Protein 2QL8 (pdb70)

Sequence (277 aa):
QDERWNHPLYTTTTAINDEELEEGHAYIPGGLKVQTSSSPNDDHPGTNPEQLLGLSLSTCLEATLEAVEKEHGLPHTGAVRVKKVAFIGARRRAEEYQFLVHAQVVKKGGVVDFDTAKKAFTNEEIENRCPVSSKLLKNSGNYTIETVTDFKQDERWNHPLYTTTTAINDEELEGHAYIPGGLKVQTSSSPNDDHPGTNPEQLLGLSLSTCLEATLEAVEKEHGLPHTGAVRVKVAFIGARAEYQFLVHAQVVKGVDFDTAKAFTNEIENRCPVSSKLLKNSGNYTIETVTDFKD

Solvent-accessible surface area: 12672 Å² total

CATH classification: 3.30.300.20

Radius of gyration: 18.18 Å; Cα contacts (8 Å, |Δi|>4): 640; chains: 2; bounding box: 49×36×52 Å

Structure (mmCIF, N/CA/C/O backbone):
data_2QL8
#
_entry.id   2QL8
#
_cell.length_a   81.990
_cell.length_b   81.990
_cell.length_c   129.880
_cell.angle_alpha   90.000
_cell.angle_beta   90.000
_cell.angle_gamma   90.000
#
_symmetry.space_group_name_H-M   'P 43 21 2'
#
loop_
_entity.id
_entity.type
_entity.pdbx_description
1 polymer 'Putative redox protein'
2 non-polymer 'BENZOIC ACID'
3 non-polymer 1,2-ETHANEDIOL
4 water water
#
loop_
_atom_site.group_PDB
_atom_site.id
_atom_site.type_symbol
_atom_site.label_atom_id
_atom_site.label_alt_id
_atom_site.label_comp_id
_atom_site.label_asym_id
_atom_site.label_entity_id
_atom_site.label_seq_id
_atom_site.pdbx_PDB_ins_code
_atom_site.Cartn_x
_atom_site.Cartn_y
_atom_site.Cartn_z
_atom_site.occupancy
_atom_site.B_iso_or_equiv
_atom_site.auth_seq_id
_atom_site.auth_comp_id
_atom_site.auth_asym_id
_atom_site.auth_atom_id
_atom_site.pdbx_PDB_model_num
ATOM 6 N N . GLN A 1 3 ? 30.629 21.950 8.901 1.00 45.58 2 GLN A N 1
ATOM 7 C CA . GLN A 1 3 ? 31.041 23.357 8.763 1.00 41.76 2 GLN A CA 1
ATOM 8 C C . GLN A 1 3 ? 31.869 23.763 9.995 1.00 37.85 2 GLN A C 1
ATOM 9 O O . GLN A 1 3 ? 32.939 24.384 9.846 1.00 38.92 2 GLN A O 1
ATOM 12 N N . ASP A 1 4 ? 31.378 23.401 11.198 1.00 30.32 3 ASP A N 1
ATOM 13 C CA . ASP A 1 4 ? 32.097 23.703 12.435 1.00 24.89 3 ASP A CA 1
ATOM 14 C C . ASP A 1 4 ? 33.181 22.619 12.620 1.00 22.61 3 ASP A C 1
ATOM 15 O O . ASP A 1 4 ? 32.927 21.465 12.999 1.00 19.16 3 ASP A O 1
ATOM 20 N N . GLU A 1 5 ? 34.405 23.017 12.305 1.00 20.01 4 GLU A N 1
ATOM 21 C CA . GLU A 1 5 ? 35.558 22.138 12.352 1.00 19.24 4 GLU A CA 1
ATOM 22 C C . GLU A 1 5 ? 35.985 21.764 13.771 1.00 16.46 4 GLU A C 1
ATOM 23 O O . GLU A 1 5 ? 36.821 20.874 13.936 1.00 18.01 4 GLU A O 1
ATOM 29 N N . ARG A 1 6 ? 35.325 22.338 14.787 1.00 16.95 5 ARG A N 1
ATOM 30 C CA . ARG A 1 6 ? 35.492 21.837 16.144 1.00 15.15 5 ARG A CA 1
ATOM 31 C C . ARG A 1 6 ? 35.005 20.388 16.313 1.00 15.16 5 ARG A C 1
ATOM 32 O O . ARG A 1 6 ? 35.322 19.746 17.302 1.00 14.99 5 ARG A O 1
ATOM 40 N N . TRP A 1 7 ? 34.212 19.882 15.362 1.00 14.18 6 TRP A N 1
ATOM 41 C CA . TRP A 1 7 ? 33.837 18.478 15.349 1.00 13.84 6 TRP A CA 1
ATOM 42 C C . TRP A 1 7 ? 34.864 17.546 14.730 1.00 15.79 6 TRP A C 1
ATOM 43 O O . TRP A 1 7 ? 34.649 16.330 14.719 1.00 16.56 6 TRP A O 1
ATOM 54 N N . ASN A 1 8 ? 35.990 18.075 14.226 1.00 15.68 7 ASN A N 1
ATOM 55 C CA . ASN A 1 8 ? 36.866 17.236 13.393 1.00 15.75 7 ASN A CA 1
ATOM 56 C C . ASN A 1 8 ? 37.601 16.112 14.128 1.00 14.74 7 ASN A C 1
ATOM 57 O O . ASN A 1 8 ? 37.877 15.053 13.509 1.00 18.04 7 ASN A O 1
ATOM 62 N N . HIS A 1 9 ? 37.955 16.306 15.402 1.00 13.66 8 HIS A N 1
ATOM 63 C CA . HIS A 1 9 ? 38.666 15.254 16.147 1.00 15.81 8 HIS A CA 1
ATOM 64 C C . HIS A 1 9 ? 38.439 15.373 17.632 1.00 13.88 8 HIS A C 1
ATOM 65 O O . HIS A 1 9 ? 39.318 15.788 18.383 1.00 15.08 8 HIS A O 1
ATOM 72 N N . PRO A 1 10 ? 37.221 15.035 18.089 1.00 13.04 9 PRO A N 1
ATOM 73 C CA . PRO A 1 10 ? 36.944 15.221 19.527 1.00 13.52 9 PRO A CA 1
ATOM 74 C C . PRO A 1 10 ? 37.689 14.248 20.444 1.00 12.63 9 PRO A C 1
ATOM 75 O O . PRO A 1 10 ? 38.216 13.202 19.999 1.00 16.78 9 PRO A O 1
ATOM 79 N N . LEU A 1 11 ? 37.701 14.572 21.732 1.00 14.11 10 LEU A N 1
ATOM 80 C CA . LEU A 1 11 ? 38.167 13.640 22.747 1.00 14.29 10 LEU A CA 1
ATOM 81 C C . LEU A 1 11 ? 37.257 12.418 22.906 1.00 13.05 10 LEU A C 1
ATOM 82 O O . LEU A 1 11 ? 37.716 11.296 23.212 1.00 17.14 10 LEU A O 1
ATOM 87 N N . TYR A 1 12 ? 35.948 12.663 22.727 1.00 13.74 11 TYR A N 1
ATOM 88 C CA . TYR A 1 12 ? 34.927 11.657 22.937 1.00 13.53 11 TYR A CA 1
ATOM 89 C C . TYR A 1 12 ? 33.665 12.129 22.258 1.00 13.04 11 TYR A C 1
ATOM 90 O O . TYR A 1 12 ? 33.386 13.312 22.247 1.00 13.70 11 TYR A O 1
ATOM 99 N N . THR A 1 13 ? 32.945 11.201 21.686 1.00 13.97 12 THR A N 1
ATOM 100 C CA A THR A 1 13 ? 31.611 11.471 21.157 0.50 13.96 12 THR A CA 1
ATOM 101 C CA B THR A 1 13 ? 31.625 11.478 21.155 0.50 16.09 12 THR A CA 1
ATOM 102 C C . THR A 1 13 ? 30.650 10.381 21.591 1.00 14.36 12 THR A C 1
ATOM 103 O O . THR A 1 13 ? 31.044 9.229 21.813 1.00 15.18 12 THR A O 1
ATOM 110 N N . THR A 1 14 ? 29.371 10.757 21.713 1.00 12.96 13 THR A N 1
ATOM 111 C CA . THR A 1 14 ? 28.301 9.814 21.993 1.00 13.01 13 THR A CA 1
ATOM 112 C C . THR A 1 14 ? 27.066 10.277 21.227 1.00 12.33 13 THR A C 1
ATOM 113 O O . THR A 1 14 ? 27.032 11.373 20.643 1.00 12.72 13 THR A O 1
ATOM 117 N N . THR A 1 15 ? 26.055 9.422 21.226 1.00 13.13 14 THR A N 1
ATOM 118 C CA . THR A 1 15 ? 24.775 9.744 20.618 1.00 11.08 14 THR A CA 1
ATOM 119 C C . THR A 1 15 ? 23.649 9.273 21.552 1.00 12.22 14 THR A C 1
ATOM 120 O O . THR A 1 15 ? 23.821 8.310 22.310 1.00 13.65 14 THR A O 1
ATOM 124 N N . ALA A 1 16 ? 22.503 9.946 21.433 1.00 12.52 15 ALA A N 1
ATOM 125 C CA . ALA A 1 16 ? 21.278 9.623 22.178 1.00 12.41 15 ALA A CA 1
ATOM 126 C C . ALA A 1 16 ? 20.105 9.700 21.204 1.00 13.25 15 ALA A C 1
ATOM 127 O O . ALA A 1 16 ? 20.042 10.610 20.366 1.00 12.42 15 ALA A O 1
ATOM 129 N N . ILE A 1 17 ? 19.169 8.755 21.325 1.00 12.37 16 ILE A N 1
ATOM 130 C CA . ILE A 1 17 ? 17.999 8.711 20.458 1.00 13.07 16 ILE A CA 1
ATOM 131 C C . ILE A 1 17 ? 16.709 8.681 21.279 1.00 13.69 16 ILE A C 1
ATOM 132 O O . ILE A 1 17 ? 16.637 7.975 22.313 1.00 14.25 16 ILE A O 1
ATOM 137 N N . ASN A 1 18 ? 15.702 9.404 20.794 1.00 13.65 17 ASN A N 1
ATOM 138 C CA . ASN A 1 18 ? 14.342 9.168 21.259 1.00 13.48 17 ASN A CA 1
ATOM 139 C C . ASN A 1 18 ? 13.458 9.102 20.006 1.00 13.37 17 ASN A C 1
ATOM 140 O O . ASN A 1 18 ? 13.338 10.064 19.248 1.00 13.73 17 ASN A O 1
ATOM 145 N N . ASP A 1 19 ? 12.846 7.949 19.798 1.00 17.14 18 ASP A N 1
ATOM 146 C CA . ASP A 1 19 ? 11.926 7.762 18.679 1.00 18.42 18 ASP A CA 1
ATOM 147 C C . ASP A 1 19 ? 10.543 7.259 19.079 1.00 17.88 18 ASP A C 1
ATOM 148 O O . ASP A 1 19 ? 9.793 6.719 18.243 1.00 21.26 18 ASP A O 1
ATOM 153 N N . GLU A 1 20 ? 10.160 7.559 20.310 1.00 18.81 19 GLU A N 1
ATOM 154 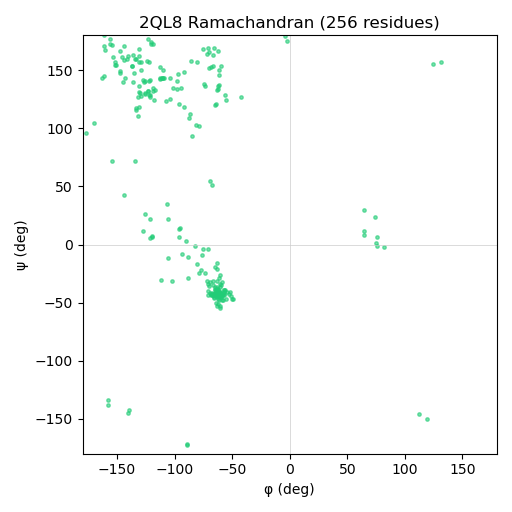C CA . GLU A 1 20 ? 8.888 7.128 20.864 1.00 18.77 19 GLU A CA 1
ATOM 155 C C . GLU A 1 20 ? 7.960 8.248 21.302 1.00 21.19 19 GLU A C 1
ATOM 156 O O . GLU A 1 20 ? 8.295 9.415 21.209 1.00 20.31 19 GLU A O 1
ATOM 162 N N . GLU A 1 21 ? 6.719 7.869 21.671 1.00 22.56 20 GLU A N 1
ATOM 163 C CA . GLU A 1 21 ? 5.728 8.780 22.217 1.00 24.25 20 GLU A CA 1
ATOM 164 C C . GLU A 1 21 ? 6.173 9.314 23.579 1.00 20.77 20 GLU A C 1
ATOM 165 O O . GLU A 1 21 ? 7.131 8.779 24.173 1.00 22.52 20 GLU A O 1
ATOM 171 N N . LEU A 1 22 ? 5.457 10.335 24.073 1.00 22.16 21 LEU A N 1
ATOM 172 C CA . LEU A 1 22 ? 5.807 10.997 25.330 1.00 21.78 21 LEU A CA 1
ATOM 173 C C . LEU A 1 22 ? 5.995 9.941 26.427 1.00 22.96 21 LEU A C 1
ATOM 174 O O . LEU A 1 22 ? 6.944 9.979 27.210 1.00 22.50 21 LEU A O 1
ATOM 179 N N . GLU A 1 23 ? 5.079 8.981 26.475 1.00 23.63 22 GLU A N 1
ATOM 180 C CA A GLU A 1 23 ? 5.277 7.8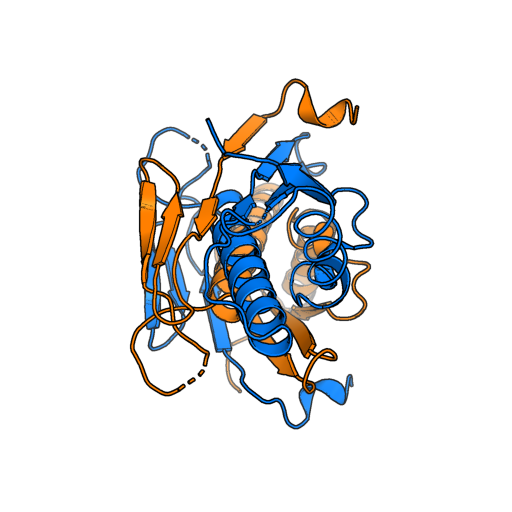20 27.302 0.60 22.18 22 GLU A CA 1
ATOM 181 C CA B GLU A 1 23 ? 5.239 7.789 27.290 0.40 21.79 22 GLU A CA 1
ATOM 182 C C . GLU A 1 23 ? 6.113 6.827 26.498 1.00 20.75 22 GLU A C 1
ATOM 183 O O . GLU A 1 23 ? 5.621 6.094 25.624 1.00 23.03 22 GLU A O 1
ATOM 194 N N . GLY A 1 24 ? 7.433 6.861 26.729 1.00 18.83 23 GLY A N 1
ATOM 195 C CA . GLY A 1 24 ? 8.341 6.060 25.931 1.00 19.97 23 GLY A CA 1
ATOM 196 C C . GLY A 1 24 ? 9.664 5.785 26.604 1.00 18.45 23 GLY A C 1
ATOM 197 O O . GLY A 1 24 ? 9.708 5.364 27.754 1.00 18.91 23 GLY A O 1
ATOM 198 N N . HIS A 1 25 ? 10.732 5.969 25.828 1.00 17.58 24 HIS A N 1
ATOM 199 C CA . HIS A 1 25 ? 12.097 5.719 26.260 1.00 17.77 24 HIS A CA 1
ATOM 200 C C . HIS A 1 25 ? 13.024 6.597 25.457 1.00 16.43 24 HIS A C 1
ATOM 201 O O . HIS A 1 25 ? 12.677 7.066 24.375 1.00 17.44 24 HIS A O 1
ATOM 208 N N . ALA A 1 26 ? 14.219 6.764 26.004 1.00 15.69 25 ALA A N 1
ATOM 209 C CA . ALA A 1 26 ? 15.347 7.396 25.308 1.00 14.60 25 ALA A CA 1
ATOM 210 C C . ALA A 1 26 ? 16.544 6.512 25.597 1.00 16.31 25 ALA A C 1
ATOM 211 O O . ALA A 1 26 ? 16.602 5.868 26.655 1.00 16.21 25 ALA A O 1
ATOM 213 N N . TYR A 1 27 ? 17.472 6.431 24.650 1.00 14.60 26 TYR A N 1
ATOM 214 C CA . TYR A 1 27 ? 18.625 5.575 24.842 1.00 14.10 26 TYR A CA 1
ATOM 215 C C . TYR A 1 27 ? 19.871 6.031 24.135 1.00 14.40 26 TYR A C 1
ATOM 216 O O . TYR A 1 27 ? 19.847 6.732 23.165 1.00 14.76 26 TYR A O 1
ATOM 225 N N . ILE A 1 28 ? 20.972 5.590 24.712 1.00 13.78 27 ILE A N 1
ATOM 226 C CA . ILE A 1 28 ? 22.294 5.681 24.106 1.00 13.81 27 ILE A CA 1
ATOM 227 C C . ILE A 1 28 ? 22.495 4.370 23.342 1.00 13.76 27 ILE A C 1
ATOM 228 O O . ILE A 1 28 ? 22.470 3.300 23.944 1.00 16.14 27 ILE A O 1
ATOM 233 N N . PRO A 1 29 ? 22.670 4.448 22.022 1.00 15.87 28 PRO A N 1
ATOM 234 C CA . PRO A 1 29 ? 22.940 3.205 21.270 1.00 17.60 28 PRO A CA 1
ATOM 235 C C . PRO A 1 29 ? 24.162 2.514 21.866 1.00 18.62 28 PRO A C 1
ATOM 236 O O . PRO A 1 29 ? 25.202 3.163 22.061 1.00 21.18 28 PRO A O 1
ATOM 240 N N . GLY A 1 30 ? 24.016 1.222 22.171 1.00 19.54 29 GLY A N 1
ATOM 241 C CA . GLY A 1 30 ? 25.098 0.477 22.811 1.00 21.48 29 GLY A CA 1
ATOM 242 C C . GLY A 1 30 ? 25.186 0.671 24.315 1.00 20.61 29 GLY A C 1
ATOM 243 O O . GLY A 1 30 ? 26.056 0.077 24.962 1.00 25.17 29 GLY A O 1
ATOM 244 N N . GLY A 1 31 ? 24.323 1.518 24.881 1.00 19.04 30 GLY A N 1
ATOM 245 C CA . GLY A 1 31 ? 24.422 1.911 26.280 1.00 18.04 30 GLY A CA 1
ATOM 246 C C . GLY A 1 31 ? 23.085 2.032 26.995 1.00 19.64 30 GLY A C 1
ATOM 247 O O . GLY A 1 31 ? 22.135 1.276 26.720 1.00 20.73 30 GLY A O 1
ATOM 248 N N . LEU A 1 32 ? 23.016 2.998 27.910 1.00 17.65 31 LEU A N 1
ATOM 249 C CA . LEU A 1 32 ? 21.891 3.191 28.839 1.00 18.27 31 LEU A CA 1
ATOM 250 C C . LEU A 1 32 ? 20.593 3.494 28.100 1.00 16.91 31 LEU A C 1
ATOM 251 O O . LEU A 1 32 ? 20.559 4.348 27.224 1.00 18.14 31 LEU A O 1
ATOM 256 N N . LYS A 1 33 ? 19.518 2.816 28.492 1.00 17.15 32 LYS A N 1
ATOM 257 C CA . LYS A 1 33 ? 18.164 3.118 28.055 1.00 17.49 32 LYS A CA 1
ATOM 258 C C . LYS A 1 33 ? 17.363 3.468 29.307 1.00 18.21 32 LYS A C 1
ATOM 259 O O . LYS A 1 33 ? 17.402 2.738 30.317 1.00 20.96 32 LYS A O 1
ATOM 265 N N . VAL A 1 34 ? 16.593 4.542 29.215 1.00 17.65 33 VAL A N 1
ATOM 266 C CA . VAL A 1 34 ? 15.752 5.003 30.291 1.00 18.34 33 VAL A CA 1
ATOM 267 C C . VAL A 1 34 ? 14.280 5.072 29.816 1.00 16.98 33 VAL A C 1
ATOM 268 O O . VAL A 1 34 ? 13.999 5.483 28.699 1.00 19.05 33 VAL A O 1
ATOM 272 N N . GLN A 1 35 ? 13.358 4.684 30.704 1.00 18.52 34 GLN A N 1
ATOM 273 C CA . GLN A 1 35 ? 11.952 4.946 30.495 1.00 18.16 34 GLN A CA 1
ATOM 274 C C . GLN A 1 35 ? 11.671 6.423 30.722 1.00 16.76 34 GLN A C 1
ATOM 275 O O . GLN A 1 35 ? 12.166 7.015 31.683 1.00 18.55 34 GLN A O 1
ATOM 281 N N . THR A 1 36 ? 10.869 7.007 29.836 1.00 16.95 35 THR A N 1
ATOM 282 C CA . THR A 1 36 ? 10.489 8.389 29.919 1.00 16.62 35 THR A CA 1
ATOM 283 C C . THR A 1 36 ? 8.947 8.533 29.986 1.00 17.37 35 THR A C 1
ATOM 284 O O . THR A 1 36 ? 8.202 7.673 29.514 1.00 20.23 35 THR A O 1
ATOM 288 N N . SER A 1 37 ? 8.509 9.658 30.535 1.00 18.41 36 SER A N 1
ATOM 289 C CA A SER A 1 37 ? 7.096 10.005 30.616 0.50 18.15 36 SER A CA 1
ATOM 290 C CA B SER A 1 37 ? 7.107 9.979 30.712 0.50 19.73 36 SER A CA 1
ATOM 291 C C . SER A 1 37 ? 6.943 11.490 30.864 1.00 17.95 36 SER A C 1
ATOM 292 O O . SER A 1 37 ? 7.890 12.195 31.228 1.00 19.07 36 SER A O 1
ATOM 297 N N . SER A 1 38 ? 5.737 12.000 30.623 1.00 19.04 37 SER A N 1
ATOM 298 C CA . SER A 1 38 ? 5.475 13.404 30.836 1.00 19.08 37 SER A CA 1
ATOM 299 C C . SER A 1 38 ? 5.696 13.739 32.295 1.00 20.84 37 SER A C 1
ATOM 300 O O . SER A 1 38 ? 5.217 13.014 33.172 1.00 21.49 37 SER A O 1
ATOM 303 N N . PRO A 1 39 ? 6.353 14.872 32.573 1.00 20.49 38 PRO A N 1
ATOM 304 C CA . PRO A 1 39 ? 6.479 15.267 33.985 1.00 22.81 38 PRO A CA 1
ATOM 305 C C . PRO A 1 39 ? 5.130 15.660 34.610 1.00 23.83 38 PRO A C 1
ATOM 306 O O . PRO A 1 39 ? 5.041 15.761 35.836 1.00 24.01 38 PRO A O 1
ATOM 318 N N . ASN A 1 41 ? 2.307 14.012 34.632 1.00 25.14 40 ASN A N 1
ATOM 319 C CA . ASN A 1 41 ? 1.536 12.925 35.222 1.00 25.15 40 ASN A CA 1
ATOM 320 C C . ASN A 1 41 ? 2.383 12.148 36.227 1.00 27.90 40 ASN A C 1
ATOM 321 O O . ASN A 1 41 ? 3.560 12.476 36.425 1.00 28.04 40 ASN A O 1
ATOM 326 N N . ASP A 1 42 ? 1.784 11.127 36.851 1.00 29.28 41 ASP A N 1
ATOM 327 C CA A ASP A 1 42 ? 2.430 10.333 37.879 0.70 29.53 41 ASP A CA 1
ATOM 328 C CA B ASP A 1 42 ? 2.477 10.362 37.888 0.30 28.67 41 ASP A CA 1
ATOM 329 C C . ASP A 1 42 ? 2.977 9.006 37.377 1.00 29.05 41 ASP A C 1
ATOM 330 O O . ASP A 1 42 ? 3.331 8.120 38.166 1.00 31.17 41 ASP A O 1
ATOM 339 N N . HIS A 1 43 ? 3.077 8.845 36.064 1.00 29.06 42 HIS A N 1
ATOM 340 C CA . HIS A 1 43 ? 3.605 7.611 35.511 1.00 29.06 42 HIS A CA 1
ATOM 341 C C . HIS A 1 43 ? 5.077 7.466 35.814 1.00 28.85 42 HIS A C 1
ATOM 342 O O . HIS A 1 43 ? 5.789 8.454 35.972 1.00 29.60 42 HIS A O 1
ATOM 349 N N . PRO A 1 44 ? 5.541 6.227 35.882 1.00 29.54 43 PRO A N 1
ATOM 350 C CA . PRO A 1 44 ? 6.966 5.991 36.037 1.00 27.67 43 PRO A CA 1
ATOM 351 C C . PRO A 1 44 ? 7.729 6.598 34.853 1.00 25.43 43 PRO A C 1
ATOM 352 O O . PRO A 1 44 ? 7.190 6.715 33.747 1.00 25.66 43 PRO A O 1
ATOM 356 N N . GLY A 1 45 ? 8.980 6.951 35.097 1.00 24.73 44 GLY A N 1
ATOM 357 C CA . GLY A 1 45 ? 9.846 7.372 34.007 1.00 21.98 44 GLY A CA 1
ATOM 358 C C . GLY A 1 45 ? 10.426 8.736 34.253 1.00 20.13 44 GLY A C 1
ATOM 359 O O . GLY A 1 45 ? 9.886 9.568 34.970 1.00 20.90 44 GLY A O 1
ATOM 360 N N . THR A 1 46 ? 11.558 8.954 33.608 1.00 18.74 45 THR A N 1
ATOM 361 C CA . THR A 1 46 ? 12.259 10.237 33.684 1.00 16.45 45 THR A CA 1
ATOM 362 C C . THR A 1 46 ? 11.763 11.189 32.592 1.00 16.72 45 THR A C 1
ATOM 363 O O . THR A 1 46 ? 10.758 10.933 31.908 1.00 17.91 45 THR A O 1
ATOM 367 N N . ASN A 1 47 ? 12.433 12.331 32.471 1.00 14.67 46 ASN A N 1
ATOM 368 C CA . ASN A 1 47 ? 12.015 13.425 31.604 1.00 15.30 46 ASN A CA 1
ATOM 369 C C . ASN A 1 47 ? 13.199 14.341 31.339 1.00 14.33 46 ASN A C 1
ATOM 370 O O . ASN A 1 47 ? 14.275 14.163 31.945 1.00 14.80 46 ASN A O 1
ATOM 375 N N . PRO A 1 48 ? 13.065 15.250 30.370 1.00 14.51 47 PRO A N 1
ATOM 376 C CA . PRO A 1 48 ? 14.208 16.124 30.044 1.00 14.90 47 PRO A CA 1
ATOM 377 C C . PRO A 1 48 ? 14.734 16.978 31.189 1.00 12.94 47 PRO A C 1
ATOM 378 O O . PRO A 1 48 ? 15.945 17.257 31.249 1.00 14.54 47 PRO A O 1
ATOM 382 N N . GLU A 1 49 ? 13.839 17.381 32.087 1.00 14.23 48 GLU A N 1
ATOM 383 C CA . GLU A 1 49 ? 14.188 18.203 33.232 1.00 15.29 48 GLU A CA 1
ATOM 384 C C . GLU A 1 49 ? 15.133 17.430 34.151 1.00 13.54 48 GLU A C 1
ATOM 385 O O . GLU A 1 49 ? 16.221 17.898 34.532 1.00 15.64 48 GLU A O 1
ATOM 391 N N . GLN A 1 50 ? 14.737 16.203 34.478 1.00 14.58 49 GLN A N 1
ATOM 392 C CA . GLN A 1 50 ? 15.552 15.325 35.310 1.00 14.76 49 GLN A CA 1
ATOM 393 C C . GLN A 1 50 ? 16.905 15.013 34.635 1.00 14.49 49 GLN A C 1
ATOM 394 O O . GLN A 1 50 ? 17.971 15.026 35.277 1.00 15.91 49 GLN A O 1
ATOM 400 N N . LEU A 1 51 ? 16.844 14.654 33.357 1.00 14.24 50 LEU A N 1
ATOM 401 C CA . LEU A 1 51 ? 18.032 14.254 32.614 1.00 12.85 50 LEU A CA 1
ATOM 402 C C . LEU A 1 51 ? 19.029 15.412 32.540 1.00 13.00 50 LEU A C 1
ATOM 403 O O . LEU A 1 51 ? 20.247 15.205 32.709 1.00 13.86 50 LEU A O 1
ATOM 408 N N . LEU A 1 52 ? 18.542 16.618 32.310 1.00 12.82 51 LEU A N 1
ATOM 409 C CA . LEU A 1 52 ? 19.372 17.823 32.356 1.00 12.92 51 LEU A CA 1
ATOM 410 C C . LEU A 1 52 ? 20.010 18.063 33.712 1.00 14.11 51 LEU A C 1
ATOM 411 O O . LEU A 1 52 ? 21.197 18.342 33.830 1.00 13.34 51 LEU A O 1
ATOM 416 N N . GLY A 1 53 ? 19.223 17.919 34.768 1.00 13.78 52 GLY A N 1
ATOM 417 C CA . GLY A 1 53 ? 19.768 18.032 36.107 1.00 14.04 52 GLY A CA 1
ATOM 418 C C . GLY A 1 53 ? 20.848 16.991 36.413 1.00 14.23 52 GLY A C 1
ATOM 419 O O . GLY A 1 53 ? 21.875 17.294 37.038 1.00 14.99 52 GLY A O 1
ATOM 420 N N . LEU A 1 54 ? 20.619 15.754 35.999 1.00 14.20 53 LEU A N 1
ATOM 421 C CA . LEU A 1 54 ? 21.614 14.694 36.142 1.00 13.28 53 LEU A CA 1
ATOM 422 C C . LEU A 1 54 ? 22.892 15.023 35.364 1.00 14.15 53 LEU A C 1
ATOM 423 O O . LEU A 1 54 ? 24.005 14.812 35.856 1.00 14.64 53 LEU A O 1
ATOM 428 N N . SER A 1 55 ? 22.724 15.539 34.156 1.00 13.04 54 SER A N 1
ATOM 429 C CA . SER A 1 55 ? 23.878 15.950 33.351 1.00 13.18 54 SER A CA 1
ATOM 430 C C . SER A 1 55 ? 24.702 17.056 34.039 1.00 11.92 54 SER A C 1
ATOM 431 O O . SER A 1 55 ? 25.946 16.936 34.208 1.00 13.43 54 SER A O 1
ATOM 434 N N . LEU A 1 56 ? 24.043 18.149 34.399 1.00 13.28 55 LEU A N 1
ATOM 435 C CA . LEU A 1 56 ? 24.733 19.308 34.990 1.00 13.15 55 LEU A CA 1
ATOM 436 C C . LEU A 1 56 ? 25.339 18.988 36.355 1.00 13.00 55 LEU A C 1
ATOM 437 O O . LEU A 1 56 ? 26.468 19.361 36.638 1.00 13.90 55 LEU A O 1
ATOM 442 N N . SER A 1 57 ? 24.570 18.339 37.219 1.00 13.34 56 SER A N 1
ATOM 443 C CA . SER A 1 57 ? 25.105 17.973 38.541 1.00 14.51 56 SER A CA 1
ATOM 444 C C . SER A 1 57 ? 26.369 17.128 38.398 1.00 12.83 56 SER A C 1
ATOM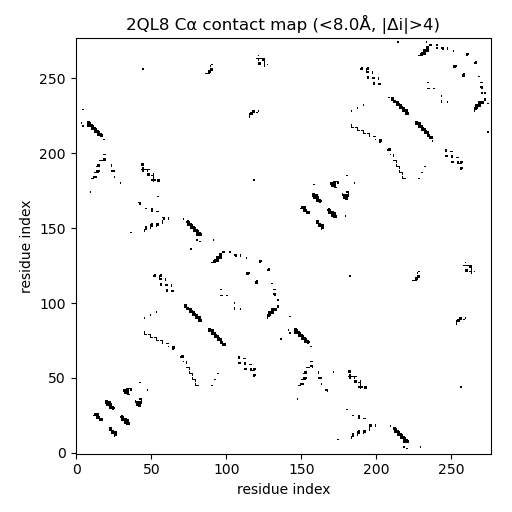 445 O O . SER A 1 57 ? 27.360 17.336 39.119 1.00 15.18 56 SER A O 1
ATOM 448 N N . THR A 1 58 ? 26.343 16.155 37.474 1.00 12.86 57 THR A N 1
ATOM 449 C CA . THR A 1 58 ? 27.497 15.278 37.258 1.00 13.15 57 THR A CA 1
ATOM 450 C C . THR A 1 58 ? 28.679 16.045 36.702 1.00 13.80 57 THR A C 1
ATOM 451 O O . THR A 1 58 ? 29.829 15.824 37.135 1.00 14.82 57 THR A O 1
ATOM 455 N N . CYS A 1 59 ? 28.404 16.930 35.739 1.00 13.90 58 CYS A N 1
ATOM 456 C CA . CYS A 1 59 ? 29.483 17.699 35.135 1.00 13.03 58 CYS A CA 1
ATOM 457 C C . CYS A 1 59 ? 30.127 18.680 36.141 1.00 13.74 58 CYS A C 1
ATOM 458 O O . CYS A 1 59 ? 31.378 18.784 36.244 1.00 14.41 58 CYS A O 1
ATOM 461 N N . LEU A 1 60 ? 29.283 19.357 36.910 1.00 13.59 59 LEU A N 1
ATOM 462 C CA . LEU A 1 60 ? 29.777 20.267 37.915 1.00 13.45 59 LEU A CA 1
ATOM 463 C C . LEU A 1 60 ? 30.611 19.523 38.957 1.00 14.78 59 LEU A C 1
ATOM 464 O O . LEU A 1 60 ? 31.684 19.988 39.372 1.00 15.14 59 LEU A O 1
ATOM 469 N N . GLU A 1 61 ? 30.103 18.362 39.378 1.00 14.33 60 GLU A N 1
ATOM 470 C CA . GLU A 1 61 ? 30.767 17.561 40.396 1.00 13.87 60 GLU A CA 1
ATOM 471 C C . GLU A 1 61 ? 32.143 17.072 39.884 1.00 14.89 60 GLU A C 1
ATOM 472 O O . GLU A 1 61 ? 33.144 17.096 40.621 1.00 14.70 60 GLU A O 1
ATOM 478 N N . ALA A 1 62 ? 32.202 16.631 38.624 1.00 14.06 61 ALA A N 1
ATOM 479 C CA . ALA A 1 62 ? 33.476 16.206 37.994 1.00 15.03 61 ALA A CA 1
ATOM 480 C C . ALA A 1 62 ? 34.449 17.363 37.928 1.00 14.38 61 ALA A C 1
ATOM 481 O O . ALA A 1 62 ? 35.662 17.220 38.172 1.00 16.32 61 ALA A O 1
ATOM 483 N N . THR A 1 63 ? 33.931 18.533 37.569 1.00 13.89 62 THR A N 1
ATOM 484 C CA . THR A 1 63 ? 34.781 19.719 37.464 1.00 13.08 62 THR A CA 1
ATOM 485 C C . THR A 1 63 ? 35.331 20.094 38.857 1.00 14.33 62 THR A C 1
ATOM 486 O O . THR A 1 63 ? 36.512 20.400 39.009 1.00 15.66 62 THR A O 1
ATOM 490 N N . LEU A 1 64 ? 34.454 20.009 39.848 1.00 15.40 63 LEU A N 1
ATOM 491 C CA . LEU A 1 64 ? 34.800 20.327 41.235 1.00 14.04 63 LEU A CA 1
ATOM 492 C C . LEU A 1 64 ? 35.880 19.361 41.740 1.00 14.92 63 LEU A C 1
ATOM 493 O O . LEU A 1 64 ? 36.839 19.775 42.371 1.00 16.36 63 LEU A O 1
ATOM 498 N N . GLU A 1 65 ? 35.749 18.083 41.409 1.00 16.32 64 GLU A N 1
ATOM 499 C CA . GLU A 1 65 ? 36.743 17.078 41.797 1.00 18.37 64 GLU A CA 1
ATOM 500 C C . GLU A 1 65 ? 38.111 17.421 41.194 1.00 16.33 64 GLU A C 1
ATOM 501 O O . GLU A 1 65 ? 39.156 17.337 41.863 1.00 18.45 64 GLU A O 1
ATOM 507 N N . ALA A 1 66 ? 38.123 17.864 39.942 1.00 15.83 65 ALA A N 1
ATOM 508 C CA . ALA A 1 66 ? 39.374 18.282 39.271 1.00 17.86 65 ALA A CA 1
ATOM 509 C C . ALA A 1 66 ? 40.007 19.494 39.968 1.00 16.02 65 ALA A C 1
ATOM 510 O O . ALA A 1 66 ? 41.215 19.519 40.232 1.00 16.55 65 ALA A O 1
ATOM 512 N N . VAL A 1 67 ? 39.180 20.477 40.324 1.00 15.42 66 VAL A N 1
ATOM 513 C CA . VAL A 1 67 ? 39.626 21.666 41.055 1.00 15.56 66 VAL A CA 1
ATOM 514 C C . VAL A 1 67 ? 40.196 21.311 42.429 1.00 15.07 66 VAL A C 1
ATOM 515 O O . VAL A 1 67 ? 41.284 21.762 42.795 1.00 16.82 66 VAL A O 1
ATOM 519 N N . GLU A 1 68 ? 39.487 20.471 43.151 1.00 14.96 67 GLU A N 1
ATOM 520 C CA . GLU A 1 68 ? 39.940 20.003 44.448 1.00 17.01 67 GLU A CA 1
ATOM 521 C C . GLU A 1 68 ? 41.322 19.374 44.325 1.00 16.79 67 GLU A C 1
ATOM 522 O O . GLU A 1 68 ? 42.234 19.673 45.105 1.00 18.33 67 GLU A O 1
ATOM 528 N N . LYS A 1 69 ? 41.480 18.517 43.325 1.00 16.46 68 LYS A N 1
ATOM 529 C CA . LYS A 1 69 ? 42.764 17.815 43.112 1.00 16.62 68 LYS A CA 1
ATOM 530 C C . LYS A 1 69 ? 43.900 18.778 42.757 1.00 16.16 68 LYS A C 1
ATOM 531 O O . LYS A 1 69 ? 45.014 18.626 43.239 1.00 17.13 68 LYS A O 1
ATOM 537 N N . GLU A 1 70 ? 43.619 19.788 41.949 1.00 15.38 69 GLU A N 1
ATOM 538 C CA . GLU A 1 70 ? 44.605 20.815 41.621 1.00 15.55 69 GLU A CA 1
ATOM 539 C C . GLU A 1 70 ? 45.065 21.581 42.881 1.00 14.41 69 GLU A C 1
ATOM 540 O O . GLU A 1 70 ? 46.193 22.097 42.929 1.00 15.92 69 GLU A O 1
ATOM 546 N N . HIS A 1 71 ? 44.181 21.676 43.874 1.00 15.34 70 HIS A N 1
ATOM 547 C CA . HIS A 1 71 ? 44.474 22.288 45.178 1.00 16.09 70 HIS A CA 1
ATOM 548 C C . HIS A 1 71 ? 45.020 21.313 46.240 1.00 15.37 70 HIS A C 1
ATOM 549 O O . HIS A 1 71 ? 45.236 21.690 47.394 1.00 18.22 70 HIS A O 1
ATOM 556 N N . GLY A 1 72 ? 45.231 20.061 45.850 1.00 15.82 71 GLY A N 1
ATOM 557 C CA . GLY A 1 72 ? 45.767 19.043 46.761 1.00 16.82 71 GLY A CA 1
ATOM 558 C C . GLY A 1 72 ? 44.809 18.516 47.814 1.00 16.96 71 GLY A C 1
ATOM 559 O O . GLY A 1 72 ? 45.234 18.017 48.857 1.00 19.35 71 GLY A O 1
ATOM 560 N N . LEU A 1 73 ? 43.498 18.624 47.550 1.00 16.90 72 LEU A N 1
ATOM 561 C CA . LEU A 1 73 ? 42.459 18.343 48.527 1.00 18.38 72 LEU A CA 1
ATOM 562 C C . LEU A 1 73 ? 41.726 17.062 48.145 1.00 18.84 72 LEU A C 1
ATOM 563 O O . LEU A 1 73 ? 41.597 16.712 46.975 1.00 18.81 72 LEU A O 1
ATOM 568 N N . PRO A 1 74 ? 41.229 16.355 49.154 1.00 18.96 73 PRO A N 1
ATOM 569 C CA . PRO A 1 74 ? 40.387 15.197 48.888 1.00 20.57 73 PRO A CA 1
ATOM 570 C C . PRO A 1 74 ? 39.030 15.667 48.353 1.00 19.98 73 PRO A C 1
ATOM 571 O O . PRO A 1 74 ? 38.704 16.848 48.400 1.00 20.39 73 PRO A O 1
ATOM 575 N N . HIS A 1 75 ? 38.245 14.718 47.867 1.00 20.06 74 HIS A N 1
ATOM 576 C CA . HIS A 1 75 ? 36.946 15.061 47.253 1.00 19.67 74 HIS A CA 1
ATOM 577 C C . HIS A 1 75 ? 35.884 15.107 48.348 1.00 20.44 74 HIS A C 1
ATOM 578 O O . HIS A 1 75 ? 35.511 14.063 48.913 1.00 24.56 74 HIS A O 1
ATOM 585 N N . THR A 1 76 ? 35.421 16.305 48.663 1.00 20.16 75 THR A N 1
ATOM 586 C CA . THR A 1 76 ? 34.362 16.486 49.654 1.00 20.58 75 THR A CA 1
ATOM 587 C C . THR A 1 76 ? 33.194 17.342 49.092 1.00 21.04 75 THR A C 1
ATOM 588 O O . THR A 1 76 ? 32.309 17.756 49.834 1.00 22.98 75 THR A O 1
ATOM 592 N N . GLY A 1 77 ? 33.184 17.580 47.779 1.00 22.23 76 GLY A N 1
ATOM 593 C CA . GLY A 1 77 ? 32.173 18.409 47.167 1.00 21.20 76 GLY A CA 1
ATOM 594 C C . GLY A 1 77 ? 30.906 17.626 46.815 1.00 19.38 76 GLY A C 1
ATOM 595 O O . GLY A 1 77 ? 30.938 16.409 46.671 1.00 20.93 76 GLY A O 1
ATOM 596 N N . ALA A 1 78 ? 29.796 18.351 46.690 1.00 19.57 77 ALA A N 1
ATOM 597 C CA . ALA A 1 78 ? 28.516 17.801 46.229 1.00 18.24 77 ALA A CA 1
ATOM 598 C C . ALA A 1 78 ? 27.787 18.881 45.481 1.00 17.65 77 ALA A C 1
ATOM 599 O O . ALA A 1 78 ? 27.912 20.092 45.784 1.00 18.99 77 ALA A O 1
ATOM 601 N N . VAL A 1 79 ? 26.981 18.456 44.497 1.00 17.42 78 VAL A N 1
ATOM 602 C CA . VAL A 1 79 ? 26.204 19.398 43.680 1.00 16.24 78 VAL A CA 1
ATOM 603 C C . VAL A 1 79 ? 24.748 18.913 43.616 1.00 16.93 78 VAL A C 1
ATOM 604 O O . VAL A 1 79 ? 24.497 17.727 43.385 1.00 18.48 78 VAL A O 1
ATOM 608 N N . ARG A 1 80 ? 23.832 19.859 43.777 1.00 15.99 79 ARG A N 1
ATOM 609 C CA . ARG A 1 80 ? 22.405 19.641 43.583 1.00 16.43 79 ARG A CA 1
ATOM 610 C C . ARG A 1 80 ? 21.915 20.622 42.542 1.00 18.05 79 ARG A C 1
ATOM 611 O O . ARG A 1 80 ? 22.208 21.808 42.617 1.00 18.42 79 ARG A O 1
ATOM 619 N N . VAL A 1 81 ? 21.152 20.141 41.558 1.00 16.84 80 VAL A N 1
ATOM 620 C CA . VAL A 1 81 ? 20.610 20.998 40.528 1.00 15.05 80 VAL A CA 1
ATOM 621 C C . VAL A 1 81 ? 19.094 20.861 40.570 1.00 16.25 80 VAL A C 1
ATOM 622 O O . VAL A 1 81 ? 18.564 19.747 40.482 1.00 18.90 80 VAL A O 1
ATOM 626 N N . LYS A 1 82 ? 18.436 22.015 40.624 1.00 16.66 81 LYS A N 1
ATOM 627 C CA A LYS A 1 82 ? 16.974 22.057 40.503 0.70 19.00 81 LYS A CA 1
ATOM 628 C CA B LYS A 1 82 ? 16.978 22.118 40.530 0.30 18.30 81 LYS A CA 1
ATOM 629 C C . LYS A 1 82 ? 16.616 22.562 39.114 1.00 17.36 81 LYS A C 1
ATOM 630 O O . LYS A 1 82 ? 17.216 23.503 38.608 1.00 17.13 81 LYS A O 1
ATOM 641 N N . VAL A 1 83 ? 15.643 21.893 38.484 1.00 17.79 82 VAL A N 1
ATOM 642 C CA . VAL A 1 83 ? 15.169 22.307 37.164 1.00 15.50 82 VAL A CA 1
ATOM 643 C C . VAL A 1 83 ? 13.649 22.494 37.266 1.00 16.29 82 VAL A C 1
ATOM 644 O O . VAL A 1 83 ? 12.953 21.610 37.784 1.00 19.29 82 VAL A O 1
ATOM 648 N N . ALA A 1 84 ? 13.185 23.641 36.781 1.00 17.04 83 ALA A N 1
ATOM 649 C CA . ALA A 1 84 ? 11.765 23.985 36.720 1.00 16.72 83 ALA A CA 1
ATOM 650 C C . ALA A 1 84 ? 11.293 24.052 35.256 1.00 17.16 83 ALA A C 1
ATOM 651 O O . ALA A 1 84 ? 12.008 24.532 34.387 1.00 18.67 83 ALA A O 1
ATOM 653 N N . PHE A 1 85 ? 10.055 23.585 35.038 1.00 18.25 84 PHE A N 1
ATOM 654 C CA . PHE A 1 85 ? 9.348 23.672 33.773 1.00 17.40 84 PHE A CA 1
ATOM 655 C C . PHE A 1 85 ? 8.317 24.792 33.966 1.00 17.47 84 PHE A C 1
ATOM 656 O O . PHE A 1 85 ? 7.525 24.742 34.933 1.00 19.70 84 PHE A O 1
ATOM 664 N N . ILE A 1 86 ? 8.340 25.778 33.088 1.00 17.41 85 ILE A N 1
ATOM 665 C CA . ILE A 1 86 ? 7.479 26.947 33.152 1.00 19.63 85 ILE A CA 1
ATOM 666 C C . ILE A 1 86 ? 6.858 27.273 31.787 1.00 18.29 85 ILE A C 1
ATOM 667 O O . ILE A 1 86 ? 7.329 26.842 30.724 1.00 18.40 85 ILE A O 1
ATOM 672 N N . GLY A 1 87 ? 5.751 28.036 31.815 1.00 19.33 86 GLY A N 1
ATOM 673 C CA . GLY A 1 87 ? 5.205 28.664 30.617 1.00 18.91 86 GLY A CA 1
ATOM 674 C C . GLY A 1 87 ? 3.862 28.093 30.173 1.00 20.11 86 GLY A C 1
ATOM 675 O O . GLY A 1 87 ? 3.067 27.626 30.983 1.00 24.01 86 GLY A O 1
ATOM 676 N N . ALA A 1 88 ? 3.676 28.059 28.854 1.00 22.25 87 ALA A N 1
ATOM 677 C CA . ALA A 1 88 ? 2.406 27.648 28.199 1.00 23.42 87 ALA A CA 1
ATOM 678 C C . ALA A 1 88 ? 2.739 27.127 26.801 1.00 24.08 87 ALA A C 1
ATOM 679 O O . ALA A 1 88 ? 3.868 27.275 26.352 1.00 22.61 87 ALA A O 1
ATOM 681 N N . ARG A 1 89 ? 1.747 26.550 26.101 1.00 23.25 88 ARG A N 1
ATOM 682 C CA A ARG A 1 89 ? 1.936 26.010 24.732 0.25 23.33 88 ARG A CA 1
ATOM 683 C CA B ARG A 1 89 ? 1.958 25.998 24.763 0.25 25.45 88 ARG A CA 1
ATOM 684 C CA C ARG A 1 89 ? 1.953 25.999 24.760 0.50 24.62 88 ARG A CA 1
ATOM 685 C C . ARG A 1 89 ? 2.772 26.935 23.881 1.00 22.92 88 ARG A C 1
ATOM 686 O O . ARG A 1 89 ? 2.456 28.130 23.772 1.00 23.67 88 ARG A O 1
ATOM 708 N N . ALA A 1 90 ? 3.818 26.376 23.241 1.00 20.83 89 ALA A N 1
ATOM 709 C CA . ALA A 1 90 ? 4.695 27.069 22.333 1.00 21.86 89 ALA A CA 1
ATOM 710 C C . ALA A 1 90 ? 5.502 28.168 22.964 1.00 19.87 89 ALA A C 1
ATOM 711 O O . ALA A 1 90 ? 6.186 28.878 22.259 1.00 23.19 89 ALA A O 1
ATOM 713 N N . GLU A 1 91 ? 5.435 28.250 24.299 1.00 19.97 90 GLU A N 1
ATOM 714 C CA A GLU A 1 91 ? 6.110 29.262 25.100 0.70 21.89 90 GLU A CA 1
ATOM 715 C CA B GLU A 1 91 ? 6.179 29.255 25.063 0.30 20.74 90 GLU A CA 1
ATOM 716 C C . GLU A 1 91 ? 6.654 28.631 26.378 1.00 18.90 90 GLU A C 1
ATOM 717 O O . GLU A 1 91 ? 6.579 29.235 27.454 1.00 22.17 90 GLU A O 1
ATOM 728 N N . TYR A 1 92 ? 7.161 27.403 26.298 1.00 16.76 91 TYR A N 1
ATOM 729 C CA . TYR A 1 92 ? 7.684 26.710 27.471 1.00 15.66 91 TYR A CA 1
ATOM 730 C C . TYR A 1 92 ? 9.181 26.962 27.625 1.00 14.49 91 TYR A C 1
ATOM 731 O O . TYR A 1 92 ? 9.909 27.172 26.635 1.00 16.30 91 TYR A O 1
ATOM 740 N N . GLN A 1 93 ? 9.613 26.983 28.881 1.00 14.08 92 GLN A N 1
ATOM 741 C CA . GLN A 1 93 ? 11.042 27.112 29.187 1.00 15.16 92 GLN A CA 1
ATOM 742 C C . GLN A 1 93 ? 11.408 26.218 30.357 1.00 15.82 92 GLN A C 1
ATOM 743 O O . GLN A 1 93 ? 10.533 25.789 31.110 1.00 17.04 92 GLN A O 1
ATOM 749 N N . PHE A 1 94 ? 12.721 25.957 30.501 1.00 15.14 93 PHE A N 1
ATOM 750 C CA . PHE A 1 94 ? 13.277 25.385 31.713 1.00 14.97 93 PHE A CA 1
ATOM 751 C C . PHE A 1 94 ? 14.107 26.459 32.431 1.00 15.04 93 PHE A C 1
ATOM 752 O O . PHE A 1 94 ? 14.815 27.266 31.790 1.00 15.76 93 PHE A O 1
ATOM 760 N N . LEU A 1 95 ? 14.032 26.428 33.761 1.00 14.91 94 LEU A N 1
ATOM 761 C CA . LEU A 1 95 ? 14.942 27.193 34.634 1.00 17.19 94 LEU A CA 1
ATOM 762 C C . LEU A 1 95 ? 15.844 26.206 35.342 1.00 15.89 94 LEU A C 1
ATOM 763 O O . LEU A 1 95 ? 15.418 25.114 35.695 1.00 15.56 94 LEU A O 1
ATOM 768 N N . VAL A 1 96 ? 17.108 26.593 35.543 1.00 16.00 95 VAL A N 1
ATOM 769 C CA . VAL A 1 96 ? 18.094 25.708 36.132 1.00 14.94 95 VAL A CA 1
ATOM 770 C C . VAL A 1 96 ? 18.854 26.448 37.252 1.00 15.14 95 VAL A C 1
ATOM 771 O O . VAL A 1 96 ? 19.340 27.580 37.058 1.00 15.92 95 VAL A O 1
ATOM 775 N N . HIS A 1 97 ? 18.883 25.835 38.423 1.00 16.28 96 HIS A N 1
ATOM 776 C CA . HIS A 1 97 ? 19.580 26.420 39.578 1.00 17.01 96 HIS A CA 1
ATOM 777 C C . HIS A 1 97 ? 20.486 25.380 40.226 1.00 17.08 96 HIS A C 1
ATOM 778 O O . HIS A 1 97 ? 19.995 24.333 40.693 1.00 17.53 96 HIS A O 1
ATOM 785 N N . ALA A 1 98 ? 21.807 25.651 40.247 1.00 16.95 97 ALA A N 1
ATOM 786 C CA . ALA A 1 98 ? 22.752 24.710 40.821 1.00 16.85 97 ALA A CA 1
ATOM 787 C C . ALA A 1 98 ? 23.193 25.223 42.209 1.00 17.68 97 ALA A C 1
ATOM 788 O O . ALA A 1 98 ? 23.376 26.428 42.410 1.00 18.04 97 ALA A O 1
ATOM 790 N N . GLN A 1 99 ? 23.371 24.273 43.118 1.00 16.57 98 GLN A N 1
ATOM 791 C CA . GLN A 1 99 ? 23.904 24.539 44.452 1.00 18.24 98 GLN A CA 1
ATOM 792 C C . GLN A 1 99 ? 25.130 23.675 44.647 1.00 18.62 98 GLN A C 1
ATOM 793 O O . GLN A 1 99 ? 25.095 22.460 44.430 1.00 17.98 98 GLN A O 1
ATOM 799 N N . VAL A 1 100 ? 26.209 24.299 45.123 1.00 18.61 99 VAL A N 1
ATOM 800 C CA . VAL A 1 100 ? 27.488 23.619 45.271 1.00 18.40 99 VAL A CA 1
ATOM 801 C C . VAL A 1 100 ? 27.912 23.734 46.740 1.00 18.15 99 VAL A C 1
ATOM 802 O O . VAL A 1 100 ? 27.913 24.821 47.310 1.00 19.36 99 VAL A O 1
ATOM 814 N N . VAL A 1 102 ? 31.179 22.355 49.479 1.00 22.23 101 VAL A N 1
ATOM 815 C CA . VAL A 1 102 ? 32.476 21.684 49.643 1.00 21.51 101 VAL A CA 1
ATOM 816 C C . VAL A 1 102 ? 32.650 21.507 51.132 1.00 21.40 101 VAL A C 1
ATOM 817 O O . VAL A 1 102 ? 32.959 22.450 51.808 1.00 22.82 101 VAL A O 1
ATOM 821 N N . LYS A 1 103 ? 32.454 20.292 51.611 1.00 22.70 102 LYS A N 1
ATOM 822 C CA A LYS A 1 103 ? 32.442 20.049 53.053 0.50 25.91 102 LYS A CA 1
ATOM 823 C CA B LYS A 1 103 ? 32.576 20.002 53.045 0.50 25.24 102 LYS A CA 1
ATOM 824 C C A LYS A 1 103 ? 33.776 20.297 53.740 0.50 26.90 102 LYS A C 1
ATOM 825 C C B LYS A 1 103 ? 34.047 20.054 53.511 0.50 24.98 102 LYS A C 1
ATOM 826 O O A LYS A 1 103 ? 33.805 20.621 54.933 0.50 26.41 102 LYS A O 1
ATOM 827 O O B LYS A 1 103 ? 34.955 19.576 52.834 0.50 21.47 102 LYS A O 1
ATOM 831 N N A GLY A 1 104 ? 34.874 20.171 53.012 0.50 27.82 103 GLY A N 1
ATOM 832 N N B GLY A 1 104 ? 34.281 20.644 54.678 0.50 28.00 103 GLY A N 1
ATOM 833 C CA A GLY A 1 104 ? 36.165 20.138 53.665 0.50 30.56 103 GLY A CA 1
ATOM 834 C CA B GLY A 1 104 ? 35.607 20.608 55.264 0.50 27.83 103 GLY A CA 1
ATOM 835 C C A GLY A 1 104 ? 36.738 21.485 54.064 0.50 32.66 103 GLY A C 1
ATOM 836 C C B GLY A 1 104 ? 36.499 21.759 54.865 0.50 29.78 103 GLY A C 1
ATOM 837 O O A GLY A 1 104 ? 37.786 21.549 54.702 0.50 35.72 103 GLY A O 1
ATOM 838 O O B GLY A 1 104 ? 37.621 21.851 55.347 0.50 33.88 103 GLY A O 1
ATOM 839 N N A VAL A 1 105 ? 36.057 22.566 53.709 0.50 31.57 104 VAL A N 1
ATOM 840 N N B VAL A 1 105 ? 36.043 22.615 53.952 0.50 29.77 104 VAL A N 1
ATOM 841 C CA A VAL A 1 105 ? 36.709 23.866 53.634 0.50 29.41 104 VAL A CA 1
ATOM 842 C CA B VAL A 1 105 ? 36.727 23.886 53.679 0.50 29.01 104 VAL A CA 1
ATOM 843 C C . VAL A 1 105 ? 35.873 25.041 54.137 1.00 30.00 104 VAL A C 1
ATOM 844 O O . VAL A 1 105 ? 34.658 24.933 54.273 1.00 30.55 104 VAL A O 1
ATOM 848 N N . ASP A 1 106 ? 36.539 26.155 54.386 1.00 30.76 105 ASP A N 1
ATOM 849 C CA . ASP A 1 106 ? 35.899 27.410 54.738 1.00 32.84 105 ASP A CA 1
ATOM 850 C C . ASP A 1 106 ? 34.969 27.900 53.606 1.00 31.82 105 ASP A C 1
ATOM 851 O O . ASP A 1 106 ? 35.190 27.600 52.412 1.00 30.44 105 ASP A O 1
ATOM 856 N N . PHE A 1 107 ? 33.920 28.625 53.967 1.00 30.87 106 PHE A N 1
ATOM 857 C CA . PHE A 1 107 ? 32.918 29.067 52.992 1.00 30.52 106 PHE A CA 1
ATOM 858 C C . PHE A 1 107 ? 33.510 29.896 51.846 1.00 29.71 106 PHE A C 1
ATOM 859 O O . PHE A 1 107 ? 33.115 29.752 50.699 1.00 28.58 106 PHE A O 1
ATOM 867 N N . ASP A 1 108 ? 34.474 30.754 52.145 1.00 29.09 107 ASP A N 1
ATOM 868 C CA . ASP A 1 108 ? 35.139 31.542 51.117 1.00 29.72 107 ASP A CA 1
ATOM 869 C C . ASP A 1 108 ? 35.853 30.676 50.076 1.00 25.33 107 ASP A C 1
ATOM 870 O O . ASP A 1 108 ? 35.840 31.011 48.887 1.00 26.25 107 ASP A O 1
ATOM 875 N N . THR A 1 109 ? 36.431 29.559 50.511 1.00 23.96 108 THR A N 1
ATOM 876 C CA . THR A 1 109 ? 37.107 28.615 49.616 1.00 23.50 108 THR A CA 1
ATOM 877 C C . THR A 1 109 ? 36.021 27.905 48.775 1.00 22.07 108 THR A C 1
ATOM 878 O O . THR A 1 109 ? 36.178 27.739 47.577 1.00 22.02 108 THR A O 1
ATOM 882 N N . ALA A 1 110 ? 34.930 27.494 49.419 1.00 22.78 109 ALA A N 1
ATOM 883 C CA . ALA A 1 110 ? 33.806 26.863 48.698 1.00 20.99 109 ALA A CA 1
ATOM 884 C C . ALA A 1 110 ? 33.294 27.801 47.609 1.00 19.37 109 ALA A C 1
ATOM 885 O O . ALA A 1 110 ? 33.016 27.370 46.460 1.00 19.71 109 ALA A O 1
ATOM 887 N N . LYS A 1 111 ? 33.177 29.080 47.929 1.00 19.47 110 LYS A N 1
ATOM 888 C CA A LYS A 1 111 ? 32.725 30.083 46.953 0.70 20.35 110 LYS A CA 1
ATOM 889 C CA B LYS A 1 111 ? 32.731 30.083 46.972 0.30 20.14 110 LYS A CA 1
ATOM 890 C C . LYS A 1 111 ? 33.712 30.233 45.805 1.00 19.72 110 LYS A C 1
ATOM 891 O O . LYS A 1 111 ? 33.321 30.276 44.643 1.00 19.68 110 LYS A O 1
ATOM 899 N N . ALA A 1 112 ? 35.004 30.286 46.109 1.00 18.33 111 ALA A N 1
ATOM 900 C CA . ALA A 1 112 ? 36.040 30.396 45.104 1.00 19.10 111 ALA A CA 1
ATOM 901 C C . ALA A 1 112 ? 35.990 29.179 44.185 1.00 18.44 111 ALA A C 1
ATOM 902 O O . ALA A 1 112 ? 36.109 29.316 42.961 1.00 20.08 111 ALA A O 1
ATOM 904 N N . PH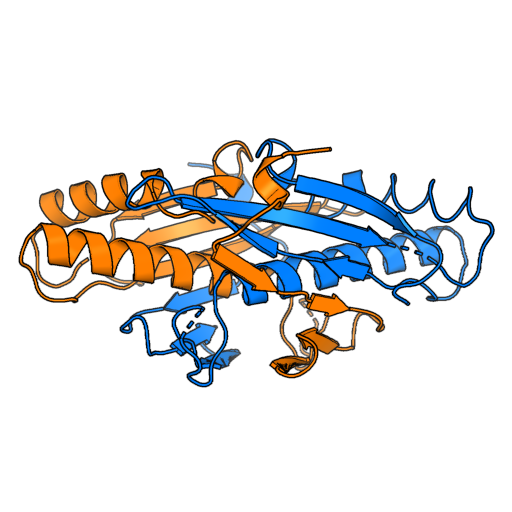E A 1 113 ? 35.839 27.992 44.770 1.00 17.46 112 PHE A N 1
ATOM 905 C CA . PHE A 1 113 ? 35.787 26.757 43.951 1.00 16.83 112 PHE A CA 1
ATOM 906 C C . PHE A 1 113 ? 34.540 26.789 43.074 1.00 18.08 112 PHE A C 1
ATOM 907 O O . PHE A 1 113 ? 34.570 26.292 41.947 1.00 16.94 112 PHE A O 1
ATOM 915 N N . THR A 1 114 ? 33.437 27.319 43.600 1.00 17.68 113 THR A N 1
ATOM 916 C CA . THR A 1 114 ? 32.173 27.407 42.817 1.00 16.33 113 THR A CA 1
ATOM 917 C C . THR A 1 114 ? 32.370 28.309 41.609 1.00 16.67 113 THR A C 1
ATOM 918 O O . THR A 1 114 ? 31.943 27.969 40.508 1.00 18.44 113 THR A O 1
ATOM 922 N N . ASN A 1 115 ? 33.018 29.455 41.806 1.00 18.51 114 ASN A N 1
ATOM 923 C CA . ASN A 1 115 ? 33.336 30.348 40.709 1.00 19.73 114 ASN A CA 1
ATOM 924 C C . ASN A 1 115 ? 34.213 29.641 39.665 1.00 19.31 114 ASN A C 1
ATOM 925 O O . ASN A 1 115 ? 33.999 29.835 38.441 1.00 22.16 114 ASN A O 1
ATOM 930 N N . GLU A 1 116 ? 35.212 28.881 40.132 1.00 19.55 115 GLU A N 1
ATOM 931 C CA A GLU A 1 116 ? 36.132 28.157 39.252 0.50 18.07 115 GLU A CA 1
ATOM 932 C CA B GLU A 1 116 ? 36.099 28.241 39.194 0.50 18.79 115 GLU A CA 1
ATOM 933 C C . GLU A 1 116 ? 35.347 27.178 38.377 1.00 17.04 115 GLU A C 1
ATOM 934 O O . GLU A 1 116 ? 35.548 27.104 37.171 1.00 18.59 115 GLU A O 1
ATOM 945 N N . ILE A 1 117 ? 34.474 26.375 39.025 1.00 16.14 116 ILE A N 1
ATOM 946 C CA . ILE A 1 117 ? 33.756 25.316 38.293 1.00 15.27 116 ILE A CA 1
ATOM 947 C C . ILE A 1 117 ? 32.701 25.920 37.352 1.00 15.71 116 ILE A C 1
ATOM 948 O O . ILE A 1 117 ? 32.442 25.407 36.267 1.00 16.50 116 ILE A O 1
ATOM 953 N N . GLU A 1 118 ? 32.097 27.025 37.761 1.00 15.92 117 GLU A N 1
ATOM 954 C CA . GLU A 1 118 ? 31.111 27.700 36.911 1.00 16.99 117 GLU A CA 1
ATOM 955 C C . GLU A 1 118 ? 31.721 28.059 35.550 1.00 16.46 117 GLU A C 1
ATOM 956 O O . GLU A 1 118 ? 31.059 27.890 34.503 1.00 18.21 117 GLU A O 1
ATOM 962 N N . ASN A 1 119 ? 32.998 28.501 35.576 1.00 18.03 118 ASN A N 1
ATOM 963 C CA . ASN A 1 119 ? 33.721 28.905 34.388 1.00 19.79 118 ASN A CA 1
ATOM 964 C C . ASN A 1 119 ? 34.259 27.748 33.557 1.00 18.16 118 ASN A C 1
ATOM 965 O O . ASN A 1 119 ? 34.572 27.940 32.395 1.00 24.60 118 ASN A O 1
ATOM 970 N N . ARG A 1 120 ? 34.472 26.588 34.179 1.00 14.49 119 ARG A N 1
ATOM 971 C CA . ARG A 1 120 ? 35.126 25.441 33.532 1.00 14.48 119 ARG A CA 1
ATOM 972 C C . ARG A 1 120 ? 34.181 24.325 33.079 1.00 13.62 119 ARG A C 1
ATOM 973 O O . ARG A 1 120 ? 34.454 23.635 32.112 1.00 14.46 119 ARG A O 1
ATOM 981 N N . CYS A 1 121 ? 33.085 24.139 33.795 1.00 13.87 120 CYS A N 1
ATOM 982 C CA . CYS A 1 121 ? 32.176 23.030 33.536 1.00 13.56 120 CYS A CA 1
ATOM 983 C C . CYS A 1 121 ? 31.527 23.168 32.149 1.00 12.83 120 CYS A C 1
ATOM 984 O O . CYS A 1 121 ? 30.895 24.192 31.867 1.00 13.52 120 CYS A O 1
ATOM 987 N N . PRO A 1 122 ? 31.740 22.170 31.256 1.00 12.76 121 PRO A N 1
ATOM 988 C CA . PRO A 1 122 ? 31.102 22.297 29.924 1.00 12.89 121 PRO A CA 1
ATOM 989 C C . PRO A 1 122 ? 29.600 22.568 29.891 1.00 12.60 121 PRO A C 1
ATOM 990 O O . PRO A 1 122 ? 29.150 23.354 29.061 1.00 13.24 121 PRO A O 1
ATOM 994 N N . VAL A 1 123 ? 28.846 21.915 30.754 1.00 13.52 122 VAL A N 1
ATOM 995 C CA . VAL A 1 123 ? 27.384 22.089 30.695 1.00 13.23 122 VAL A CA 1
ATOM 996 C C . VAL A 1 123 ? 27.036 23.501 31.198 1.00 12.52 122 VAL A C 1
ATOM 997 O O . VAL A 1 123 ? 26.179 24.174 30.646 1.00 14.17 122 VAL A O 1
ATOM 1001 N N . SER A 1 124 ? 27.735 23.940 32.246 1.00 13.15 123 SER A N 1
ATOM 1002 C CA A SER A 1 124 ? 27.562 25.273 32.752 0.50 12.83 123 SER A CA 1
ATOM 1003 C CA B SER A 1 124 ? 27.572 25.315 32.719 0.50 13.61 123 SER A CA 1
ATOM 1004 C C . SER A 1 124 ? 27.835 26.316 31.644 1.00 13.20 123 SER A C 1
ATOM 1005 O O . SER A 1 124 ? 27.081 27.274 31.465 1.00 15.58 123 SER A O 1
ATOM 1010 N N . LYS A 1 125 ? 28.909 26.093 30.875 1.00 13.52 124 LYS A N 1
ATOM 1011 C CA . LYS A 1 125 ? 29.226 26.998 29.789 1.00 14.91 124 LYS A CA 1
ATOM 1012 C C . LYS A 1 125 ? 28.111 27.020 28.720 1.00 13.12 124 LYS A C 1
ATOM 1013 O O . LYS A 1 125 ? 27.796 28.075 28.170 1.00 15.40 124 LYS A O 1
ATOM 1019 N N . LEU A 1 126 ? 27.502 25.858 28.417 1.00 13.12 125 LEU A N 1
ATOM 1020 C CA . LEU A 1 126 ? 26.413 25.823 27.426 1.00 13.95 125 LEU A CA 1
ATOM 1021 C C . LEU A 1 126 ? 25.216 26.645 27.895 1.00 14.55 125 LEU A C 1
ATOM 1022 O O . LEU A 1 126 ? 24.517 27.181 27.064 1.00 16.66 125 LEU A O 1
ATOM 1027 N N . LEU A 1 127 ? 24.989 26.726 29.208 1.00 14.62 126 LEU A N 1
ATOM 1028 C CA . LEU A 1 127 ? 23.815 27.412 29.774 1.00 14.56 126 LEU A CA 1
ATOM 1029 C C . LEU A 1 127 ? 24.074 28.873 30.137 1.00 16.17 126 LEU A C 1
ATOM 1030 O O . LEU A 1 127 ? 23.121 29.609 30.439 1.00 18.12 126 LEU A O 1
ATOM 1035 N N . LYS A 1 128 ? 25.333 29.304 30.072 1.00 16.30 127 LYS A N 1
ATOM 1036 C CA . LYS A 1 128 ? 25.739 30.641 30.542 1.00 19.82 127 LYS A CA 1
ATOM 1037 C C . LYS A 1 128 ? 24.871 31.767 29.985 1.00 19.87 127 LYS A C 1
ATOM 1038 O O . LYS A 1 128 ? 24.463 32.663 30.734 1.00 24.29 127 LYS A O 1
ATOM 1044 N N . ASN A 1 129 ? 24.629 31.738 28.685 1.00 17.38 128 ASN A N 1
ATOM 1045 C CA . ASN A 1 129 ? 23.942 32.799 27.974 1.00 19.13 128 ASN A CA 1
ATOM 1046 C C . ASN A 1 129 ? 22.433 32.561 27.791 1.00 18.01 128 ASN A C 1
ATOM 1047 O O . ASN A 1 129 ? 21.788 33.255 26.995 1.00 20.23 128 ASN A O 1
ATOM 1052 N N . SER A 1 130 ? 21.888 31.611 28.533 1.00 16.70 129 SER A N 1
ATOM 1053 C CA . SER A 1 130 ? 20.474 31.233 28.410 1.00 17.16 129 SER A CA 1
ATOM 1054 C C . SER A 1 130 ? 19.530 32.224 29.092 1.00 17.06 129 SER A C 1
ATOM 1055 O O . SER A 1 130 ? 18.319 32.226 28.817 1.00 19.21 129 SER A O 1
ATOM 1058 N N . GLY A 1 131 ? 20.047 32.994 30.056 1.00 18.14 130 GLY A N 1
ATOM 1059 C CA . GLY A 1 131 ? 19.192 33.822 30.912 1.00 18.58 130 GLY A CA 1
ATOM 1060 C C . GLY A 1 131 ? 18.434 33.072 31.982 1.00 18.33 130 GLY A C 1
ATOM 1061 O O . GLY A 1 131 ? 17.686 33.703 32.739 1.00 19.96 130 GLY A O 1
ATOM 1062 N N . ASN A 1 132 ? 18.586 31.739 32.037 1.00 15.86 131 ASN A N 1
ATOM 1063 C CA . ASN A 1 132 ? 17.742 30.855 32.840 1.00 15.61 131 ASN A CA 1
ATOM 1064 C C . ASN A 1 132 ? 18.512 30.018 33.867 1.00 16.45 131 ASN A C 1
ATOM 1065 O O . ASN A 1 132 ? 17.958 29.174 34.533 1.00 17.46 131 ASN A O 1
ATOM 1070 N N . TYR A 1 133 ? 19.812 30.268 33.989 1.00 16.68 132 TYR A N 1
ATOM 1071 C CA . TYR A 1 133 ? 20.696 29.462 34.816 1.00 15.79 132 TYR A CA 1
ATOM 1072 C C . TYR A 1 133 ? 21.375 30.314 35.870 1.00 17.36 132 TYR A C 1
ATOM 1073 O O . TYR A 1 133 ? 22.000 31.319 35.545 1.00 18.81 132 TYR A O 1
ATOM 1082 N N . THR A 1 134 ? 21.272 29.834 37.098 1.00 16.21 133 THR A N 1
ATOM 1083 C CA . THR A 1 134 ? 21.934 30.427 38.267 1.00 17.87 133 THR A CA 1
ATOM 1084 C C . THR A 1 134 ? 22.664 29.356 39.061 1.00 16.80 133 THR A C 1
ATOM 1085 O O . THR A 1 134 ? 22.316 28.172 39.019 1.00 17.62 133 THR A O 1
ATOM 1089 N N . ILE A 1 135 ? 23.674 29.799 39.831 1.00 18.97 134 ILE A N 1
ATOM 1090 C CA . ILE A 1 135 ? 24.483 28.914 40.627 1.00 18.07 134 ILE A CA 1
ATOM 1091 C C . ILE A 1 135 ? 24.825 29.626 41.940 1.00 18.41 134 ILE A C 1
ATOM 1092 O O . ILE A 1 135 ? 25.071 30.839 41.934 1.00 22.34 134 ILE A O 1
ATOM 1097 N N . GLU A 1 136 ? 24.860 28.862 43.013 1.00 17.43 135 GLU A N 1
ATOM 1098 C CA . GLU A 1 136 ? 25.213 29.398 44.323 1.00 20.83 135 GLU A CA 1
ATOM 1099 C C . GLU A 1 136 ? 25.990 28.357 45.133 1.00 19.63 135 GLU A C 1
ATOM 1100 O O . GLU A 1 136 ? 25.906 27.167 44.890 1.00 20.31 135 GLU A O 1
ATOM 1106 N N . THR A 1 137 ? 26.692 28.851 46.165 1.00 19.03 136 THR A N 1
ATOM 1107 C CA . THR A 1 137 ? 27.411 28.051 47.125 1.00 20.15 136 THR A CA 1
ATOM 1108 C C . THR A 1 137 ? 26.570 27.977 48.378 1.00 19.89 136 THR A C 1
ATOM 1109 O O . THR A 1 137 ? 26.034 28.982 48.812 1.00 24.02 136 THR A O 1
ATOM 1113 N N . VAL A 1 138 ? 26.472 26.772 48.916 1.00 20.41 137 VAL A N 1
ATOM 1114 C CA . VAL A 1 138 ? 25.720 26.486 50.132 1.00 23.95 137 VAL A CA 1
ATOM 1115 C C . VAL A 1 138 ? 26.563 25.677 51.105 1.00 25.95 137 VAL A C 1
ATOM 1116 O O . VAL A 1 138 ? 27.563 25.068 50.748 1.00 24.48 137 VAL A O 1
ATOM 1120 N N . THR A 1 139 ? 26.161 25.653 52.373 1.00 27.58 138 THR A N 1
ATOM 1121 C CA . THR A 1 139 ? 26.902 24.823 53.327 1.00 28.53 138 THR A CA 1
ATOM 1122 C C . THR A 1 139 ? 26.340 23.393 53.359 1.00 28.62 138 THR A C 1
ATOM 1123 O O . THR A 1 139 ? 27.070 22.461 53.650 1.00 32.90 138 THR A O 1
ATOM 1127 N N . ASP A 1 140 ? 25.047 23.215 53.073 1.00 31.36 139 ASP A N 1
ATOM 1128 C CA . ASP A 1 140 ? 24.446 21.891 52.960 1.00 33.13 139 ASP A CA 1
ATOM 1129 C C . ASP A 1 140 ? 23.187 21.922 52.091 1.00 31.63 139 ASP A C 1
ATOM 1130 O O . ASP A 1 140 ? 22.756 22.985 51.614 1.00 30.11 139 ASP A O 1
ATOM 1135 N N . PHE A 1 141 ? 22.608 20.740 51.870 1.00 33.02 140 PHE A N 1
ATOM 1136 C CA . PHE A 1 141 ? 21.346 20.628 51.135 1.00 34.61 140 PHE A CA 1
ATOM 1137 C C . PHE A 1 14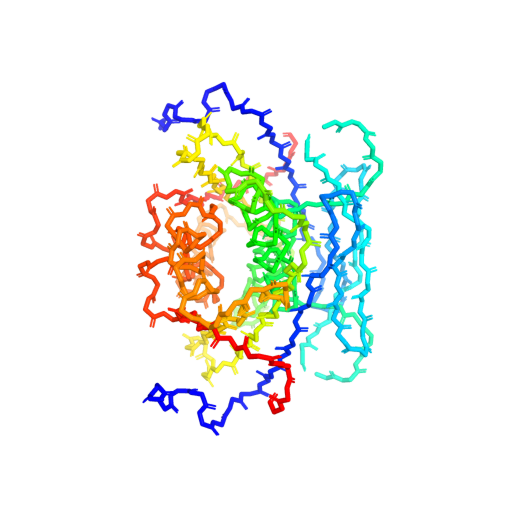1 ? 20.151 20.328 52.074 1.00 40.65 140 PHE A C 1
ATOM 1138 O O . PHE A 1 141 ? 19.128 19.823 51.613 1.00 40.88 140 PHE A O 1
ATOM 1146 N N . LYS A 1 142 ? 20.291 20.659 53.362 1.00 45.85 141 LYS A N 1
ATOM 1147 C CA . LYS A 1 142 ? 19.278 20.350 54.398 1.00 48.33 141 LYS A CA 1
ATOM 1148 C C . LYS A 1 142 ? 18.243 21.475 54.503 1.00 51.65 141 LYS A C 1
ATOM 1149 O O . LYS A 1 142 ? 17.950 22.179 53.520 1.00 54.36 141 LYS A O 1
ATOM 1151 N N . GLN B 1 3 ? 16.151 37.143 43.060 1.00 58.58 2 GLN B N 1
ATOM 1152 C CA . GLN B 1 3 ? 14.698 36.818 43.024 1.00 56.58 2 GLN B CA 1
ATOM 1153 C C . GLN B 1 3 ? 14.200 36.847 41.574 1.00 55.60 2 GLN B C 1
ATOM 1154 O O . GLN B 1 3 ? 13.716 37.879 41.093 1.00 58.20 2 GLN B O 1
ATOM 1155 N N . ASP B 1 4 ? 14.345 35.715 40.876 1.00 50.51 3 ASP B N 1
ATOM 1156 C CA . ASP B 1 4 ? 13.742 35.536 39.550 1.00 44.24 3 ASP B CA 1
ATOM 1157 C C . ASP B 1 4 ? 12.315 35.016 39.777 1.00 39.07 3 ASP B C 1
ATOM 1158 O O . ASP B 1 4 ? 12.123 33.892 40.253 1.00 35.18 3 ASP B O 1
ATOM 1163 N N . GLU B 1 5 ? 11.334 35.859 39.447 1.00 36.69 4 GLU B N 1
ATOM 1164 C CA . GLU B 1 5 ? 9.919 35.577 39.723 1.00 35.83 4 GLU B CA 1
ATOM 1165 C C . GLU B 1 5 ? 9.408 34.341 38.971 1.00 32.60 4 GLU B C 1
ATOM 1166 O O . GLU B 1 5 ? 8.447 33.708 39.384 1.00 31.11 4 GLU B O 1
ATOM 1168 N N . ARG B 1 6 ? 10.091 33.956 37.890 1.00 29.70 5 ARG B N 1
ATOM 1169 C CA . ARG B 1 6 ? 9.643 32.810 37.122 1.00 26.43 5 ARG B CA 1
ATOM 1170 C C . ARG B 1 6 ? 9.712 31.503 37.914 1.00 25.40 5 ARG B C 1
ATOM 1171 O O . ARG B 1 6 ? 9.084 30.493 37.546 1.00 25.44 5 ARG B O 1
ATOM 1179 N N . TRP B 1 7 ? 10.504 31.488 38.984 1.00 24.66 6 TRP B N 1
ATOM 1180 C CA . TRP B 1 7 ? 10.545 30.336 39.868 1.00 26.20 6 TRP B CA 1
ATOM 1181 C C . TRP B 1 7 ? 9.352 30.210 40.818 1.00 29.91 6 TRP B C 1
ATOM 1182 O O . TRP B 1 7 ? 9.212 29.184 41.498 1.00 30.49 6 TRP B O 1
ATOM 1193 N N . ASN B 1 8 ? 8.510 31.239 40.870 1.00 32.38 7 ASN B N 1
ATOM 1194 C CA . ASN B 1 8 ? 7.486 31.290 41.934 1.00 35.49 7 ASN B CA 1
ATOM 1195 C C . ASN B 1 8 ? 6.463 30.173 41.887 1.00 36.81 7 ASN B C 1
ATOM 1196 O O . ASN B 1 8 ? 6.269 29.456 42.909 1.00 41.16 7 ASN B O 1
ATOM 1201 N N . HIS B 1 9 ? 5.818 29.989 40.736 1.00 32.05 8 HIS B N 1
ATOM 1202 C CA . HIS B 1 9 ? 4.762 28.984 40.642 1.00 34.81 8 HIS B CA 1
ATOM 1203 C C . HIS B 1 9 ? 4.932 28.150 39.360 1.00 32.09 8 HIS B C 1
ATOM 1204 O O . HIS B 1 9 ? 4.159 28.276 38.407 1.00 29.42 8 HIS B O 1
ATOM 1211 N N . PRO B 1 10 ? 5.954 27.294 39.337 1.00 28.82 9 PRO B N 1
ATOM 1212 C CA . PRO B 1 10 ? 6.195 26.555 38.085 1.00 26.84 9 PRO B CA 1
ATOM 1213 C C . PRO B 1 10 ? 5.215 25.414 37.828 1.00 25.44 9 PRO B C 1
ATOM 1214 O O . PRO B 1 10 ? 4.468 24.991 38.721 1.00 27.44 9 PRO B O 1
ATOM 1218 N N . LEU B 1 11 ? 5.244 24.889 36.604 1.00 22.74 10 LEU B N 1
ATOM 1219 C CA . LEU B 1 11 ? 4.439 23.735 36.234 1.00 21.23 10 LEU B CA 1
ATOM 1220 C C . LEU B 1 11 ? 4.930 22.469 36.896 1.00 20.44 10 LEU B C 1
ATOM 1221 O O . LEU B 1 11 ? 4.151 21.579 37.235 1.00 23.67 10 LEU B O 1
ATOM 1226 N N . TYR B 1 12 ? 6.262 22.353 37.046 1.00 19.16 11 TYR B N 1
ATOM 1227 C CA . TYR B 1 12 ? 6.877 21.146 37.522 1.00 20.96 11 TYR B CA 1
ATOM 1228 C C . TYR B 1 12 ? 8.271 21.553 37.985 1.00 19.53 11 TYR B C 1
ATOM 1229 O O . TYR B 1 12 ? 8.908 22.418 37.365 1.00 19.69 11 TYR B O 1
ATOM 1238 N N . THR B 1 13 ? 8.733 20.903 39.048 1.00 19.04 12 THR B N 1
ATOM 1239 C CA . THR B 1 13 ? 10.141 21.017 39.433 1.00 19.65 12 THR B CA 1
ATOM 1240 C C . THR B 1 13 ? 10.694 19.648 39.811 1.00 20.08 12 THR B C 1
ATOM 1241 O O . THR B 1 13 ? 9.988 18.736 40.226 1.00 20.92 12 THR B O 1
ATOM 1245 N N . THR B 1 14 ? 12.009 19.500 39.645 1.00 17.63 13 THR B N 1
ATOM 1246 C CA . THR B 1 14 ? 12.701 18.297 40.070 1.00 17.01 13 THR B CA 1
ATOM 1247 C C . THR B 1 14 ? 14.112 18.711 40.508 1.00 17.71 13 THR B C 1
ATOM 1248 O O . THR B 1 14 ? 14.559 19.807 40.261 1.00 18.91 13 THR B O 1
ATOM 1252 N N . THR B 1 15 ? 14.763 17.783 41.170 1.00 17.37 14 THR B N 1
ATOM 1253 C CA A THR B 1 15 ? 16.139 17.987 41.616 0.50 17.51 14 THR B CA 1
ATOM 1254 C CA B THR B 1 15 ? 16.118 17.966 41.690 0.50 17.98 14 THR B CA 1
ATOM 1255 C C . THR B 1 15 ? 16.992 16.758 41.356 1.00 18.14 14 THR B C 1
ATOM 1256 O O . THR B 1 15 ? 16.514 15.619 41.400 1.00 20.16 14 THR B O 1
ATOM 1263 N N . ALA B 1 16 ? 18.260 17.007 41.014 1.00 17.94 15 ALA B N 1
ATOM 1264 C CA . ALA B 1 16 ? 19.235 15.971 40.722 1.00 17.26 15 ALA B CA 1
ATOM 1265 C C . ALA B 1 16 ? 20.451 16.248 41.597 1.00 17.49 15 ALA B C 1
ATOM 1266 O O . ALA B 1 16 ? 20.834 17.399 41.786 1.00 19.05 15 ALA B O 1
ATOM 1268 N N . ILE B 1 17 ? 21.036 15.187 42.103 1.00 17.27 16 ILE B N 1
ATOM 1269 C CA . ILE B 1 17 ? 22.229 15.277 42.953 1.00 20.01 16 ILE B CA 1
ATOM 1270 C C . ILE B 1 17 ? 23.362 14.399 42.431 1.00 18.32 16 ILE B C 1
ATOM 1271 O O . ILE B 1 17 ? 23.159 13.274 41.954 1.00 17.87 16 ILE B O 1
ATOM 1276 N N . ASN B 1 18 ? 24.575 14.938 42.503 1.00 18.48 17 ASN B N 1
ATOM 1277 C CA . ASN B 1 18 ? 25.773 14.127 42.366 1.00 17.53 17 ASN B CA 1
ATOM 1278 C C . ASN B 1 18 ? 26.717 14.497 43.504 1.00 17.20 17 ASN B C 1
ATOM 1279 O O . ASN B 1 18 ? 27.217 15.624 43.572 1.00 18.52 17 ASN B O 1
ATOM 1284 N N . ASP B 1 19 ? 26.881 13.548 44.413 1.00 20.17 18 ASP B N 1
ATOM 1285 C CA . ASP B 1 19 ? 27.755 13.738 45.593 1.00 22.16 18 ASP B CA 1
ATOM 1286 C C . ASP B 1 19 ? 28.898 12.691 45.681 1.00 21.97 18 ASP B C 1
ATOM 1287 O O . ASP B 1 19 ? 29.500 12.532 46.743 1.00 24.88 18 ASP B O 1
ATOM 1292 N N . GLU B 1 20 ? 29.263 12.068 44.556 1.00 20.07 19 GLU B N 1
ATOM 1293 C CA . GLU B 1 20 ? 30.239 10.999 44.495 1.00 20.35 19 GLU B CA 1
ATOM 1294 C C . GLU B 1 20 ? 31.463 11.330 43.630 1.00 19.92 19 GLU B C 1
ATOM 1295 O O . GLU B 1 20 ? 31.516 12.381 42.938 1.00 21.12 19 GLU B O 1
ATOM 1301 N N . GLU B 1 21 ? 32.443 10.439 43.685 1.00 24.77 20 GLU B N 1
ATOM 1302 C CA . GLU B 1 21 ? 33.613 10.459 42.835 1.00 27.30 20 GLU B CA 1
ATOM 1303 C C . GLU B 1 21 ? 33.228 10.292 41.376 1.00 25.09 20 GLU B C 1
ATOM 1304 O O . GLU B 1 21 ? 32.106 9.873 41.043 1.00 24.23 20 GLU B O 1
ATOM 1308 N N . LEU B 1 22 ? 34.181 10.567 40.504 1.00 23.46 21 LEU B N 1
ATOM 1309 C CA . LEU B 1 22 ? 33.955 10.481 39.050 1.00 21.83 21 LEU B CA 1
ATOM 1310 C C . LEU B 1 22 ? 33.375 9.110 38.652 1.00 22.53 21 LEU B C 1
ATOM 1311 O O . LEU B 1 22 ? 32.450 9.011 37.816 1.00 21.57 21 LEU B O 1
ATOM 1316 N N . GLU B 1 23 ? 33.931 8.056 39.244 1.00 23.29 22 GLU B N 1
ATOM 1317 C CA . GLU B 1 23 ? 33.350 6.738 39.186 1.00 23.84 22 GLU B CA 1
ATOM 1318 C C . GLU B 1 23 ? 32.328 6.692 40.326 1.00 22.60 22 GLU B C 1
ATOM 1319 O O . GLU B 1 23 ? 32.639 6.445 41.505 1.00 24.02 22 GLU B O 1
ATOM 1325 N N . GLY B 1 24 ? 31.084 7.022 39.992 1.00 19.26 23 GLY B N 1
ATOM 1326 C CA . GLY B 1 24 ? 30.053 7.198 41.006 1.00 18.78 23 GLY B CA 1
ATOM 1327 C C . GLY B 1 24 ? 28.654 7.034 40.463 1.00 19.42 23 GLY B C 1
ATOM 1328 O O . GLY B 1 24 ? 28.386 6.090 39.714 1.00 19.07 23 GLY B O 1
ATOM 1329 N N . HIS B 1 25 ? 27.774 7.914 40.909 1.00 19.86 24 HIS B N 1
ATOM 1330 C CA . HIS B 1 25 ? 26.343 7.902 40.559 1.00 19.36 24 HIS B CA 1
ATOM 1331 C C . HIS B 1 25 ? 25.782 9.301 40.620 1.00 19.89 24 HIS B C 1
ATOM 1332 O O . HIS B 1 25 ? 26.333 10.158 41.294 1.00 20.30 24 HIS B O 1
ATOM 1339 N N . ALA B 1 26 ? 24.683 9.523 39.909 1.00 19.16 25 ALA B N 1
ATOM 1340 C CA . ALA B 1 26 ? 23.863 10.719 40.031 1.00 17.96 25 ALA B CA 1
ATOM 1341 C C . ALA B 1 26 ? 22.443 10.229 40.227 1.00 17.15 25 ALA B C 1
ATOM 1342 O O . ALA B 1 26 ? 22.083 9.172 39.723 1.00 19.23 25 ALA B O 1
ATOM 1344 N N . TYR B 1 27 ? 21.641 10.995 40.929 1.00 17.09 26 TYR B N 1
ATOM 1345 C CA . TYR B 1 27 ? 20.273 10.543 41.181 1.00 18.42 26 TYR B CA 1
ATOM 1346 C C . TYR B 1 27 ? 19.252 11.655 41.373 1.00 19.17 26 TYR B C 1
ATOM 1347 O O . TYR B 1 27 ? 19.571 12.772 41.810 1.00 18.03 26 TYR B O 1
ATOM 1356 N N . ILE B 1 28 ? 17.999 11.294 41.071 1.00 19.56 27 ILE B N 1
ATOM 1357 C CA . ILE B 1 28 ? 16.837 12.085 41.394 1.00 20.35 27 ILE B CA 1
ATOM 1358 C C . ILE B 1 28 ? 16.295 11.513 42.702 1.00 18.97 27 ILE B C 1
ATOM 1359 O O . ILE B 1 28 ? 15.984 10.325 42.754 1.00 21.05 27 ILE B O 1
ATOM 1364 N N . PRO B 1 29 ? 16.207 12.333 43.748 1.00 23.17 28 PRO B N 1
ATOM 1365 C CA . PRO B 1 29 ? 15.654 11.816 45.016 1.00 26.11 28 PRO B CA 1
ATOM 1366 C C . PRO B 1 29 ? 14.266 11.215 44.779 1.00 26.45 28 PRO B C 1
ATOM 1367 O O . PRO B 1 29 ? 13.393 11.834 44.163 1.00 27.98 28 PRO B O 1
ATOM 1371 N N . GLY B 1 30 ? 14.135 9.962 45.173 1.00 26.48 29 GLY B N 1
ATOM 1372 C CA . GLY B 1 30 ? 12.919 9.185 44.982 1.00 27.71 29 GLY B CA 1
ATOM 1373 C C . GLY B 1 30 ? 12.676 8.674 43.575 1.00 27.74 29 GLY B C 1
ATOM 1374 O O . GLY B 1 30 ? 11.622 8.145 43.271 1.00 31.87 29 GLY B O 1
ATOM 1375 N N . GLY B 1 31 ? 13.638 8.862 42.686 1.00 25.60 30 GLY B N 1
ATOM 1376 C CA . GLY B 1 31 ? 13.477 8.475 41.303 1.00 25.13 30 GLY B CA 1
ATOM 1377 C C . GLY B 1 31 ? 14.735 7.847 40.744 1.00 22.96 30 GLY B C 1
ATOM 1378 O O . GLY B 1 31 ? 15.457 7.119 41.442 1.00 24.24 30 GLY B O 1
ATOM 1379 N N . LEU B 1 32 ? 15.008 8.155 39.476 1.00 20.71 31 LEU B N 1
ATOM 1380 C CA . LEU B 1 32 ? 16.089 7.505 38.756 1.00 20.74 31 LEU B CA 1
ATOM 1381 C C . LEU B 1 32 ? 17.480 7.773 39.363 1.00 20.64 31 LEU B C 1
ATOM 1382 O O . LEU B 1 32 ? 17.825 8.906 39.624 1.00 19.98 31 LEU B O 1
ATOM 1387 N N . LYS B 1 33 ? 18.244 6.707 39.516 1.00 20.96 32 LYS B N 1
ATOM 1388 C CA . LYS B 1 33 ? 19.658 6.741 39.846 1.00 19.28 32 LYS B CA 1
ATOM 1389 C C . LYS B 1 33 ? 20.426 6.097 38.711 1.00 20.24 32 LYS B C 1
ATOM 1390 O O . LYS B 1 33 ? 20.102 4.987 38.270 1.00 20.91 32 LYS B O 1
ATOM 1396 N N . VAL B 1 34 ? 21.472 6.773 38.266 1.00 18.85 33 VAL B N 1
ATOM 1397 C CA . VAL B 1 34 ? 22.329 6.250 37.233 1.00 18.80 33 VAL B CA 1
ATOM 1398 C C . VAL B 1 34 ? 23.788 6.124 37.718 1.00 18.68 33 VAL B C 1
ATOM 1399 O O . VAL B 1 34 ? 24.288 6.971 38.450 1.00 20.71 33 VAL B O 1
ATOM 1403 N N . GLN B 1 35 ? 24.447 5.053 37.299 1.00 18.82 34 GLN B N 1
ATOM 1404 C CA . GLN B 1 35 ? 25.881 4.901 37.505 1.00 19.29 34 GLN B CA 1
ATOM 1405 C C . GLN B 1 35 ? 26.571 5.827 36.521 1.00 19.02 34 GLN B C 1
ATOM 1406 O O . GLN B 1 35 ? 26.152 5.921 35.361 1.00 18.12 34 GLN B O 1
ATOM 1412 N N . THR B 1 36 ? 27.613 6.508 36.977 1.00 18.41 35 THR B N 1
ATOM 1413 C CA . THR B 1 36 ? 28.380 7.408 36.146 1.00 16.55 35 THR B CA 1
ATOM 1414 C C . THR B 1 36 ? 29.858 7.005 36.161 1.00 17.48 35 THR B C 1
ATOM 1415 O O . THR B 1 36 ? 30.348 6.363 37.094 1.00 19.35 35 THR B O 1
ATOM 1419 N N . SER B 1 37 ? 30.556 7.441 35.130 1.00 17.75 36 SER B N 1
ATOM 1420 C CA A SER B 1 37 ? 31.991 7.214 35.002 0.50 18.17 36 SER B CA 1
ATOM 1421 C CA B SER B 1 37 ? 31.952 7.110 34.896 0.50 17.95 36 SER B CA 1
ATOM 1422 C C . SER B 1 37 ? 32.571 8.172 33.971 1.00 16.29 36 SER B C 1
ATOM 1423 O O . SER B 1 37 ? 31.855 8.780 33.161 1.00 17.39 36 SER B O 1
ATOM 1428 N N . SER B 1 38 ? 33.898 8.338 33.994 1.00 16.40 37 SER B N 1
ATOM 1429 C CA . SER B 1 38 ? 34.542 9.200 33.026 1.00 17.04 37 SER B CA 1
ATOM 1430 C C . SER B 1 38 ? 34.321 8.661 31.634 1.00 17.00 37 SER B C 1
ATOM 1431 O O . SER B 1 38 ? 34.460 7.479 31.404 1.00 19.28 37 SER B O 1
ATOM 1434 N N . PRO B 1 39 ? 34.005 9.538 30.673 1.00 16.57 38 PRO B N 1
ATOM 1435 C CA . PRO B 1 39 ? 33.914 9.007 29.314 1.00 18.10 38 PRO B CA 1
ATOM 1436 C C . PRO B 1 39 ? 35.246 8.569 28.697 1.00 18.92 38 PRO B C 1
ATOM 1437 O O . PRO B 1 39 ? 35.272 7.903 27.655 1.00 22.60 38 PRO B O 1
ATOM 1449 N N . ASN B 1 41 ? 37.387 6.467 29.907 1.00 23.30 40 ASN B N 1
ATOM 1450 C CA . ASN B 1 41 ? 37.709 5.053 30.163 1.00 25.27 40 ASN B CA 1
ATOM 1451 C C . ASN B 1 41 ? 36.577 4.147 29.728 1.00 27.24 40 ASN B C 1
ATOM 1452 O O . ASN B 1 41 ? 35.528 4.630 29.270 1.00 26.91 40 ASN B O 1
ATOM 1457 N N . ASP B 1 42 ? 36.805 2.835 29.815 1.00 31.33 41 ASP B N 1
ATOM 1458 C CA A ASP B 1 42 ? 35.839 1.850 29.351 0.70 34.32 41 ASP B CA 1
ATOM 1459 C CA B ASP B 1 42 ? 35.826 1.865 29.343 0.30 33.77 41 ASP B CA 1
ATOM 1460 C C . ASP B 1 42 ? 34.978 1.302 30.486 1.00 32.35 41 ASP B C 1
ATOM 1461 O O . ASP B 1 42 ? 34.269 0.305 30.316 1.00 33.84 41 ASP B O 1
ATOM 1470 N N . HIS B 1 43 ? 35.024 1.938 31.647 1.00 30.13 42 HIS B N 1
ATOM 1471 C CA . HIS B 1 43 ? 34.200 1.485 32.762 1.00 30.72 42 HIS B CA 1
ATOM 1472 C C . HIS B 1 43 ? 32.724 1.685 32.486 1.00 30.82 42 HIS B C 1
ATOM 1473 O O . HIS B 1 43 ? 32.334 2.571 31.723 1.00 30.23 42 HIS B O 1
ATOM 1480 N N . PRO B 1 44 ? 31.890 0.869 33.118 1.00 29.91 43 PRO B N 1
ATOM 1481 C CA . PRO B 1 44 ? 30.459 1.069 33.037 1.00 28.82 43 PRO B CA 1
ATOM 1482 C C . PRO B 1 44 ? 30.027 2.403 33.606 1.00 26.55 43 PRO B C 1
ATOM 1483 O O . PRO B 1 44 ? 30.566 2.859 34.616 1.00 27.10 43 PRO B O 1
ATOM 1487 N N . GLY B 1 45 ? 28.989 2.959 32.990 1.00 23.10 44 GLY B N 1
ATOM 1488 C CA . GLY B 1 45 ? 28.339 4.122 33.534 1.00 21.60 44 GLY B CA 1
ATOM 1489 C C . GLY B 1 45 ? 28.161 5.181 32.464 1.00 17.69 44 GLY B C 1
ATOM 1490 O O . GLY B 1 45 ? 28.882 5.227 31.465 1.00 17.05 44 GLY B O 1
ATOM 1491 N N . THR B 1 46 ? 27.197 6.049 32.715 1.00 16.98 45 THR B N 1
ATOM 1492 C CA . THR B 1 46 ? 26.881 7.150 31.811 1.00 14.72 45 THR B CA 1
ATOM 1493 C C . THR B 1 46 ? 27.724 8.347 32.207 1.00 15.31 45 THR B C 1
ATOM 1494 O O . THR B 1 46 ? 28.639 8.239 33.027 1.00 16.36 45 THR B O 1
ATOM 1498 N N . ASN B 1 47 ? 27.434 9.486 31.599 1.00 14.36 46 ASN B N 1
ATOM 1499 C CA . ASN B 1 47 ? 28.239 10.691 31.746 1.00 12.95 46 ASN B CA 1
ATOM 1500 C C . ASN B 1 47 ? 27.424 11.918 31.315 1.00 12.36 46 ASN B C 1
ATOM 1501 O O . ASN B 1 47 ? 26.307 11.771 30.799 1.00 13.74 46 ASN B O 1
ATOM 1506 N N . PRO B 1 48 ? 27.952 13.130 31.571 1.00 12.24 47 PRO B N 1
ATOM 1507 C CA . PRO B 1 48 ? 27.154 14.307 31.255 1.00 12.44 47 PRO B CA 1
ATOM 1508 C C . PRO B 1 48 ? 26.779 14.437 29.802 1.00 10.90 47 PRO B C 1
ATOM 1509 O O . PRO B 1 48 ? 25.720 14.993 29.477 1.00 12.30 47 PRO B O 1
ATOM 1513 N N . GLU B 1 49 ? 27.674 14.002 28.912 1.00 11.99 48 GLU B N 1
ATOM 1514 C CA . GLU B 1 49 ? 27.462 14.082 27.473 1.00 12.97 48 GLU B CA 1
ATOM 1515 C C . GLU B 1 49 ? 26.230 13.230 27.083 1.00 10.52 48 GLU B C 1
ATOM 1516 O O . GLU B 1 49 ? 25.304 13.697 26.406 1.00 12.37 48 GLU B O 1
ATOM 1522 N N . GLN B 1 50 ? 26.226 11.986 27.527 1.00 12.27 49 GLN B N 1
ATOM 1523 C CA . GLN B 1 50 ? 25.088 11.095 27.323 1.00 12.75 49 GLN B CA 1
ATOM 1524 C C . GLN B 1 50 ? 23.798 11.639 27.922 1.00 11.48 49 GLN B C 1
ATOM 1525 O O . GLN B 1 50 ? 22.720 11.624 27.285 1.00 12.72 49 GLN B O 1
ATOM 1531 N N . LEU B 1 51 ? 23.887 12.092 29.175 1.00 12.23 50 LEU B N 1
ATOM 1532 C CA . LEU B 1 51 ? 22.684 12.574 29.877 1.00 13.12 50 LEU B CA 1
ATOM 1533 C C . LEU B 1 51 ? 22.088 13.815 29.174 1.00 11.45 50 LEU B C 1
ATOM 1534 O O . LEU B 1 51 ? 20.860 13.935 29.057 1.00 13.01 50 LEU B O 1
ATOM 1539 N N . LEU B 1 52 ? 22.948 14.704 28.676 1.00 12.13 51 LEU B N 1
ATOM 1540 C CA . LEU B 1 52 ? 22.503 15.860 27.931 1.00 11.22 51 LEU B CA 1
ATOM 1541 C C . LEU B 1 52 ? 21.837 15.442 26.616 1.00 11.10 51 LEU B C 1
ATOM 1542 O O . LEU B 1 52 ? 20.766 15.958 26.260 1.00 11.92 51 LEU B O 1
ATOM 1547 N N . GLY B 1 53 ? 22.461 14.476 25.926 1.00 11.59 52 GLY B N 1
ATOM 1548 C CA . GLY B 1 53 ? 21.842 13.949 24.736 1.00 11.74 52 GLY B CA 1
ATOM 1549 C C . GLY B 1 53 ? 20.463 13.339 24.978 1.00 11.07 52 GLY B C 1
ATOM 1550 O O . GLY B 1 53 ? 19.556 13.504 24.171 1.00 12.63 52 GLY B O 1
ATOM 1551 N N . LEU B 1 54 ? 20.351 12.544 26.048 1.00 11.59 53 LEU B N 1
ATOM 1552 C CA . LEU B 1 54 ? 19.066 11.965 26.436 1.00 11.66 53 LEU B CA 1
ATOM 1553 C C . LEU B 1 54 ? 18.025 13.052 26.709 1.00 10.96 53 LEU B C 1
ATOM 1554 O O . LEU B 1 54 ? 16.839 12.939 26.328 1.00 12.51 53 LEU B O 1
ATOM 1559 N N . SER B 1 55 ? 18.435 14.102 27.420 1.00 12.22 54 SER B N 1
ATOM 1560 C CA . SER B 1 55 ? 17.538 15.222 27.725 1.00 12.13 54 SER B CA 1
ATOM 1561 C C . SER B 1 55 ? 17.037 15.913 26.470 1.00 12.05 54 SER B C 1
ATOM 1562 O O . SER B 1 55 ? 15.809 16.096 26.288 1.00 12.52 54 SER B O 1
ATOM 1565 N N . LEU B 1 56 ? 17.984 16.310 25.621 1.00 12.38 55 LEU B N 1
ATOM 1566 C CA . LEU B 1 56 ? 17.611 17.084 24.429 1.00 11.59 55 LEU B CA 1
ATOM 1567 C C . LEU B 1 56 ? 16.829 16.245 23.416 1.00 11.41 55 LEU B C 1
ATOM 1568 O O . LEU B 1 56 ? 15.852 16.723 22.825 1.00 12.20 55 LEU B O 1
ATOM 1573 N N . SER B 1 57 ? 17.258 15.006 23.180 1.00 11.12 56 SER B N 1
ATOM 1574 C CA . SER B 1 57 ? 16.546 14.145 22.215 1.00 11.61 56 SER B CA 1
ATOM 1575 C C . SER B 1 57 ? 15.091 13.927 22.671 1.00 11.11 56 SER B C 1
ATOM 1576 O O . SER B 1 57 ? 14.160 13.981 21.877 1.00 12.39 56 SER B O 1
ATOM 1579 N N . THR B 1 58 ? 14.915 13.732 23.981 1.00 11.23 57 THR B N 1
ATOM 1580 C CA . THR B 1 58 ? 13.577 13.513 24.553 1.00 12.21 57 THR B CA 1
ATOM 1581 C C . THR B 1 58 ? 12.719 14.777 24.433 1.00 11.54 57 THR B C 1
ATOM 1582 O O . THR B 1 58 ? 11.519 14.731 24.080 1.00 13.48 57 THR B O 1
ATOM 1586 N N . CYS B 1 59 ? 13.313 15.925 24.732 1.00 12.64 58 CYS B N 1
ATOM 1587 C CA . CYS B 1 59 ? 12.587 17.199 24.652 1.00 12.77 58 CYS B CA 1
ATOM 1588 C C . CYS B 1 59 ? 12.209 17.537 23.212 1.00 11.91 58 CYS B C 1
ATOM 1589 O O . CYS B 1 59 ? 11.072 17.907 22.930 1.00 13.16 58 CYS B O 1
ATOM 1592 N N . LEU B 1 60 ? 13.154 17.371 22.290 1.00 12.38 59 LEU B N 1
ATOM 1593 C CA . LEU B 1 60 ? 12.885 17.630 20.889 1.00 11.99 59 LEU B CA 1
ATOM 1594 C C . LEU B 1 60 ? 11.767 16.690 20.385 1.00 12.25 59 LEU B C 1
ATOM 1595 O O . LEU B 1 60 ? 10.876 17.094 19.641 1.00 12.13 59 LEU B O 1
ATOM 1600 N N . GLU B 1 61 ? 11.851 15.427 20.742 1.00 11.90 60 GLU B N 1
ATOM 1601 C CA . GLU B 1 61 ? 10.879 14.419 20.313 1.00 13.25 60 GLU B CA 1
ATOM 1602 C C . GLU B 1 61 ? 9.480 14.726 20.839 1.00 13.52 60 GLU B C 1
ATOM 1603 O O . GLU B 1 61 ? 8.499 14.646 20.083 1.00 13.80 60 GLU B O 1
ATOM 1609 N N . ALA B 1 62 ? 9.411 15.157 22.111 1.00 12.34 61 ALA B N 1
ATOM 1610 C CA . ALA B 1 62 ? 8.118 15.554 22.712 1.00 13.98 61 ALA B CA 1
ATOM 1611 C C . ALA B 1 62 ? 7.524 16.774 21.984 1.00 14.85 61 ALA B C 1
ATOM 1612 O O . ALA B 1 62 ? 6.298 16.870 21.731 1.00 15.46 61 ALA B O 1
ATOM 1614 N N . THR B 1 63 ? 8.394 17.732 21.666 1.00 13.60 62 THR B N 1
ATOM 1615 C CA . THR B 1 63 ? 7.975 18.972 20.979 1.00 13.83 62 THR B CA 1
ATOM 1616 C C . THR B 1 63 ? 7.470 18.606 19.571 1.00 13.10 62 THR B C 1
ATOM 1617 O O . THR B 1 63 ? 6.442 19.115 19.115 1.00 14.29 62 THR B O 1
ATOM 1621 N N . LEU B 1 64 ? 8.202 17.713 18.896 1.00 12.28 63 LEU B N 1
ATOM 1622 C CA . LEU B 1 64 ? 7.863 17.236 17.566 1.00 11.82 63 LEU B CA 1
ATOM 1623 C C . LEU B 1 64 ? 6.489 16.551 17.568 1.00 13.68 63 LEU B C 1
ATOM 1624 O O . LEU B 1 64 ? 5.692 16.768 16.658 1.00 14.43 63 LEU B O 1
ATOM 1629 N N . GLU B 1 65 ? 6.216 15.743 18.589 1.00 14.16 64 GLU B N 1
ATOM 1630 C CA . GLU B 1 65 ? 4.940 15.030 18.744 1.00 15.40 64 GLU B CA 1
ATOM 1631 C C . GLU B 1 65 ? 3.802 16.093 18.791 1.00 14.59 64 GLU B C 1
ATOM 1632 O O . GLU B 1 65 ? 2.744 15.928 18.142 1.00 16.29 64 GLU B O 1
ATOM 1638 N N . ALA B 1 66 ? 4.009 17.200 19.527 1.00 14.71 65 ALA B N 1
ATOM 1639 C CA . ALA B 1 66 ? 3.010 18.296 19.596 1.00 15.21 65 ALA B CA 1
ATOM 1640 C C . ALA B 1 66 ? 2.812 18.970 18.237 1.00 14.88 65 ALA B C 1
ATOM 1641 O O . ALA B 1 66 ? 1.687 19.216 17.801 1.00 16.37 65 ALA B O 1
ATOM 1643 N N . VAL B 1 67 ? 3.908 19.215 17.526 1.00 13.60 66 VAL B N 1
ATOM 1644 C CA . VAL B 1 67 ? 3.850 19.870 16.217 1.00 12.66 66 VAL B CA 1
ATOM 1645 C C . VAL B 1 67 ? 3.163 18.960 15.200 1.00 13.42 66 VAL B C 1
ATOM 1646 O O . VAL B 1 67 ? 2.349 19.420 14.405 1.00 14.05 66 VAL B O 1
ATOM 1650 N N . GLU B 1 68 ? 3.469 17.670 15.218 1.00 12.84 67 GLU B N 1
ATOM 1651 C CA . GLU B 1 68 ? 2.810 16.747 14.306 1.00 13.61 67 GLU B CA 1
ATOM 1652 C C . GLU B 1 68 ? 1.295 16.793 14.512 1.00 13.51 67 GLU B C 1
ATOM 1653 O O . GLU B 1 68 ? 0.522 16.850 13.547 1.00 14.66 67 GLU B O 1
ATOM 1659 N N . LYS B 1 69 ? 0.898 16.725 15.785 1.00 15.17 68 LYS B N 1
ATOM 1660 C CA . LYS B 1 69 ? -0.522 16.744 16.140 1.00 14.51 68 LYS B CA 1
ATOM 1661 C C . LYS B 1 69 ? -1.195 18.043 15.668 1.00 13.93 68 LYS B C 1
ATOM 1662 O O . LYS B 1 69 ? -2.321 18.024 15.160 1.00 15.48 68 LYS B O 1
ATOM 1668 N N . GLU B 1 70 ? -0.521 19.182 15.840 1.00 13.94 69 GLU B N 1
ATOM 1669 C CA . GLU B 1 70 ? -1.020 20.464 15.395 1.00 14.52 69 GLU B CA 1
ATOM 1670 C C . GLU B 1 70 ? -1.245 20.501 13.873 1.00 13.65 69 GLU B C 1
ATOM 1671 O O . GLU B 1 70 ? -2.026 21.308 13.354 1.00 14.61 69 GLU B O 1
ATOM 1677 N N . HIS B 1 71 ? -0.502 19.666 13.154 1.00 13.50 70 HIS B N 1
ATOM 1678 C CA . HIS B 1 71 ? -0.643 19.479 11.716 1.00 14.25 70 HIS B CA 1
ATOM 1679 C C . HIS B 1 71 ? -1.520 18.283 11.308 1.00 13.39 70 HIS B C 1
ATOM 1680 O O . HIS B 1 71 ? -1.583 17.944 10.142 1.00 13.26 70 HIS B O 1
ATOM 1687 N N . GLY B 1 72 ? -2.166 17.634 12.281 1.00 13.84 71 GLY B N 1
ATOM 1688 C CA . GLY B 1 72 ? -3.024 16.524 12.038 1.00 14.32 71 GLY B CA 1
ATOM 1689 C C . GLY B 1 72 ? -2.381 15.274 11.465 1.00 15.34 71 GLY B C 1
ATOM 1690 O O . GLY B 1 72 ? -3.013 14.495 10.738 1.00 16.58 71 GLY B O 1
ATOM 1691 N N . LEU B 1 73 ? -1.113 15.085 11.810 1.00 14.32 72 LEU B N 1
ATOM 1692 C CA . LEU B 1 73 ? -0.335 13.942 11.358 1.00 15.35 72 LEU B CA 1
ATOM 1693 C C . LEU B 1 73 ? -0.006 13.027 12.511 1.00 15.29 72 LEU B C 1
ATOM 1694 O O . LEU B 1 73 ? 0.153 13.472 13.642 1.00 17.57 72 LEU B O 1
ATOM 1699 N N . PRO B 1 74 ? 0.187 11.747 12.216 1.00 16.58 73 PRO B N 1
ATOM 1700 C CA . PRO B 1 74 ? 0.577 10.802 13.253 1.00 16.02 73 PRO B CA 1
ATOM 1701 C C . PRO B 1 74 ? 2.030 11.045 13.676 1.00 16.34 73 PRO B C 1
ATOM 1702 O O . PRO B 1 74 ? 2.799 11.709 12.982 1.00 17.37 73 PRO B O 1
ATOM 1706 N N . HIS B 1 75 ? 2.382 10.491 14.811 1.00 16.27 74 HIS B N 1
ATOM 1707 C CA . HIS B 1 75 ? 3.755 10.597 15.301 1.00 15.94 74 HIS B CA 1
ATOM 1708 C C . HIS B 1 75 ? 4.687 9.621 14.587 1.00 15.44 74 HIS B C 1
ATOM 1709 O O . HIS B 1 75 ? 4.635 8.429 14.877 1.00 19.97 74 HIS B O 1
ATOM 1716 N N . THR B 1 76 ? 5.464 10.115 13.634 1.00 15.28 75 THR B N 1
ATOM 1717 C CA . THR B 1 76 ? 6.431 9.329 12.913 1.00 15.99 75 THR B CA 1
ATOM 1718 C C . THR B 1 76 ? 7.871 9.859 13.085 1.00 15.58 75 THR B C 1
ATOM 1719 O O . THR B 1 76 ? 8.817 9.407 12.426 1.00 19.46 75 THR B O 1
ATOM 1723 N N . GLY B 1 77 ? 8.022 10.839 13.963 1.00 15.38 76 GLY B N 1
ATOM 1724 C CA . GLY B 1 77 ? 9.326 11.433 14.137 1.00 15.23 76 GLY B CA 1
ATOM 1725 C C . GLY B 1 77 ? 10.301 10.683 15.008 1.00 13.21 76 GLY B C 1
ATOM 1726 O O . GLY B 1 77 ? 9.934 9.893 15.861 1.00 15.40 76 GLY B O 1
ATOM 1727 N N . ALA B 1 78 ? 11.585 10.972 14.780 1.00 13.55 77 ALA B N 1
ATOM 1728 C CA . ALA B 1 78 ? 12.654 10.480 15.612 1.00 13.42 77 ALA B CA 1
ATOM 1729 C C . ALA B 1 78 ? 13.779 11.523 15.661 1.00 12.43 77 ALA B C 1
ATOM 1730 O O . ALA B 1 78 ? 13.989 12.310 14.724 1.00 13.22 77 ALA B O 1
ATOM 1732 N N . VAL B 1 79 ? 14.445 11.556 16.804 1.00 12.38 78 VAL B N 1
ATOM 1733 C CA . VAL B 1 79 ? 15.502 12.535 17.035 1.00 11.65 78 VAL B CA 1
ATOM 1734 C C . VAL B 1 79 ? 16.748 11.817 17.573 1.00 11.70 78 VAL B C 1
ATOM 1735 O O . VAL B 1 79 ? 16.670 11.002 18.519 1.00 13.13 78 VAL B O 1
ATOM 1739 N N . ARG B 1 80 ? 17.889 12.138 16.956 1.00 11.74 79 ARG B N 1
ATOM 1740 C CA . ARG B 1 80 ? 19.188 11.722 17.437 1.00 12.23 79 ARG B CA 1
ATOM 1741 C C . ARG B 1 80 ? 19.998 12.963 17.802 1.00 11.28 79 ARG B C 1
ATOM 1742 O O . ARG B 1 80 ? 20.074 13.911 17.021 1.00 13.39 79 ARG B O 1
ATOM 1750 N N . VAL B 1 81 ? 20.627 12.954 18.981 1.00 11.89 80 VAL B N 1
ATOM 1751 C CA . VAL B 1 81 ? 21.517 14.047 19.401 1.00 10.93 80 VAL B CA 1
ATOM 1752 C C . VAL B 1 81 ? 22.917 13.454 19.573 1.00 11.44 80 VAL B C 1
ATOM 1753 O O . VAL B 1 81 ? 23.111 12.465 20.278 1.00 12.68 80 VAL B O 1
ATOM 1757 N N . LYS B 1 82 ? 23.859 14.062 18.859 1.00 11.17 81 LYS B N 1
ATOM 1758 C CA . LYS B 1 82 ? 25.292 13.802 18.985 1.00 12.64 81 LYS B CA 1
ATOM 1759 C C . LYS B 1 82 ? 25.887 14.805 19.943 1.00 11.21 81 LYS B C 1
ATOM 1760 O O . LYS B 1 82 ? 25.581 16.007 19.852 1.00 11.79 81 LYS B O 1
ATOM 1766 N N . VAL B 1 83 ? 26.735 14.338 20.864 1.00 12.33 82 VAL B N 1
ATOM 1767 C CA . VAL B 1 83 ? 27.438 15.224 21.812 1.00 12.61 82 VAL B CA 1
ATOM 1768 C C . VAL B 1 83 ? 28.932 14.863 21.756 1.00 13.15 82 VAL B C 1
ATOM 1769 O O . VAL B 1 83 ? 29.322 13.680 21.843 1.00 14.44 82 VAL B O 1
ATOM 1773 N N . ALA B 1 84 ? 29.733 15.894 21.547 1.00 12.10 83 ALA B N 1
ATOM 1774 C CA . ALA B 1 84 ? 31.203 15.780 21.517 1.00 12.79 83 ALA B CA 1
ATOM 1775 C C . ALA B 1 84 ? 31.807 16.512 22.709 1.00 11.89 83 ALA B C 1
ATOM 1776 O O . ALA B 1 84 ? 31.363 17.586 23.062 1.00 14.12 83 ALA B O 1
ATOM 1778 N N . PHE B 1 85 ? 32.879 15.932 23.251 1.00 12.69 84 PHE B N 1
ATOM 1779 C CA . PHE B 1 85 ? 33.705 16.488 24.284 1.00 13.24 84 PHE B CA 1
ATOM 1780 C C . PHE B 1 85 ? 35.013 16.876 23.609 1.00 12.50 84 PHE B C 1
ATOM 1781 O O . PHE B 1 85 ? 35.647 16.039 22.960 1.00 14.28 84 PHE B O 1
ATOM 1789 N N . ILE B 1 86 ? 35.360 18.165 23.746 1.00 11.94 85 ILE B N 1
ATOM 1790 C CA . ILE B 1 86 ? 36.566 18.706 23.138 1.00 12.49 85 ILE B CA 1
ATOM 1791 C C . ILE B 1 86 ? 37.344 19.566 24.161 1.00 12.13 85 ILE B C 1
ATOM 1792 O O . ILE B 1 86 ? 36.797 20.009 25.182 1.00 13.40 85 ILE B O 1
ATOM 1797 N N . GLY B 1 87 ? 38.640 19.764 23.877 1.00 13.17 86 GLY B N 1
ATOM 1798 C CA . GLY B 1 87 ? 39.418 20.714 24.620 1.00 13.75 86 GLY B CA 1
ATOM 1799 C C . GLY B 1 87 ? 40.598 20.129 25.354 1.00 13.32 86 GLY B C 1
ATOM 1800 O O . GLY B 1 87 ? 41.196 19.172 24.930 1.00 15.00 86 GLY B O 1
ATOM 1801 N N . ALA B 1 88 ? 40.910 20.773 26.461 1.00 14.19 87 ALA B N 1
ATOM 1802 C CA . ALA B 1 88 ? 42.043 20.428 27.306 1.00 14.36 87 ALA B CA 1
ATOM 1803 C C . ALA B 1 88 ? 41.759 20.947 28.717 1.00 15.75 87 ALA B C 1
ATOM 1804 O O . ALA B 1 88 ? 40.781 21.639 28.921 1.00 14.71 87 ALA B O 1
ATOM 1806 N N . ARG B 1 89 ? 42.615 20.604 29.675 1.00 15.49 88 ARG B N 1
ATOM 1807 C CA . ARG B 1 89 ? 42.443 21.027 31.067 1.00 16.06 88 ARG B CA 1
ATOM 1808 C C . ARG B 1 89 ? 42.017 22.476 31.197 1.00 15.26 88 ARG B C 1
ATOM 1809 O O . ARG B 1 89 ? 42.668 23.378 30.653 1.00 15.85 88 ARG B O 1
ATOM 1817 N N . ALA B 1 90 ? 40.908 22.706 31.935 1.00 15.26 89 ALA B N 1
ATOM 1818 C CA . ALA B 1 90 ? 40.384 24.027 32.193 1.00 15.03 89 ALA B CA 1
ATOM 1819 C C . ALA B 1 90 ? 39.898 24.743 30.949 1.00 15.03 89 ALA B C 1
ATOM 1820 O O . ALA B 1 90 ? 39.598 25.918 30.992 1.00 16.00 89 ALA B O 1
ATOM 1822 N N . GLU B 1 91 ? 39.793 24.009 29.839 1.00 13.37 90 GLU B N 1
ATOM 1823 C CA . GLU B 1 91 ? 39.408 24.538 28.519 1.00 13.99 90 GLU B CA 1
ATOM 1824 C C . GLU B 1 91 ? 38.557 23.471 27.816 1.00 15.33 90 GLU B C 1
ATOM 1825 O O . GLU B 1 91 ? 38.715 23.215 26.632 1.00 15.56 90 GLU B O 1
ATOM 1831 N N . TYR B 1 92 ? 37.639 22.850 28.544 1.00 13.48 91 TYR B N 1
ATOM 1832 C CA . TYR B 1 92 ? 36.772 21.816 27.957 1.00 13.37 91 TYR B CA 1
ATOM 1833 C C . TYR B 1 92 ? 35.427 22.384 27.553 1.00 13.41 91 TYR B C 1
ATOM 1834 O O . TYR B 1 92 ? 34.895 23.318 28.178 1.00 13.91 91 TYR B O 1
ATOM 1843 N N . GLN B 1 93 ? 34.900 21.821 26.472 1.00 12.93 92 GLN B N 1
ATOM 1844 C CA . GLN B 1 93 ? 33.566 22.195 25.979 1.00 11.90 92 GLN B CA 1
ATOM 1845 C C . GLN B 1 93 ? 32.829 20.970 25.476 1.00 11.90 92 GLN B C 1
ATOM 1846 O O . GLN B 1 93 ? 33.423 19.921 25.188 1.00 12.37 92 GLN B O 1
ATOM 1852 N N . PHE B 1 94 ? 31.506 21.115 25.406 1.00 11.88 93 PHE B N 1
ATOM 1853 C CA . PHE B 1 94 ? 30.682 20.139 24.675 1.00 11.52 93 PHE B CA 1
ATOM 1854 C C . PHE B 1 94 ? 30.132 20.817 23.428 1.00 10.21 93 PHE B C 1
ATOM 1855 O O . PHE B 1 94 ? 29.767 21.990 23.464 1.00 12.23 93 PHE B O 1
ATOM 1863 N N . LEU B 1 95 ? 30.046 20.047 22.348 1.00 11.36 94 LEU B N 1
ATOM 1864 C CA . LEU B 1 95 ? 29.334 20.419 21.142 1.00 10.47 94 LEU B CA 1
ATOM 1865 C C . LEU B 1 95 ? 28.094 19.528 21.064 1.00 11.02 94 LEU B C 1
ATOM 1866 O O . LEU B 1 95 ? 28.159 18.335 21.414 1.00 11.90 94 LEU B O 1
ATOM 1871 N N . VAL B 1 96 ? 26.991 20.101 20.575 1.00 12.24 95 VAL B N 1
ATOM 1872 C CA . VAL B 1 96 ? 25.728 19.362 20.501 1.00 11.94 95 VAL B CA 1
ATOM 1873 C C . VAL B 1 96 ? 25.150 19.513 19.089 1.00 11.10 95 VAL B C 1
ATOM 1874 O O . VAL B 1 96 ? 24.997 20.638 18.579 1.00 12.24 95 VAL B O 1
ATOM 1878 N N . HIS B 1 97 ? 24.783 18.386 18.490 1.00 10.79 96 HIS B N 1
ATOM 1879 C CA . HIS B 1 97 ? 24.226 18.392 17.137 1.00 10.29 96 HIS B CA 1
ATOM 1880 C C . HIS B 1 97 ? 22.997 17.514 17.117 1.00 11.71 96 HIS B C 1
ATOM 1881 O O . HIS B 1 97 ? 23.098 16.309 17.338 1.00 11.74 96 HIS B O 1
ATOM 1888 N N . ALA B 1 98 ? 21.835 18.121 16.853 1.00 11.59 97 ALA B N 1
ATOM 1889 C CA . ALA B 1 98 ? 20.572 17.378 16.782 1.00 11.69 97 ALA B CA 1
ATOM 1890 C C . ALA B 1 98 ? 20.217 17.058 15.339 1.00 11.77 97 ALA B C 1
ATOM 1891 O O . ALA B 1 98 ? 20.389 17.890 14.445 1.00 13.36 97 ALA B O 1
ATOM 1893 N N . GLN B 1 99 ? 19.700 15.848 15.132 1.00 11.59 98 GLN B N 1
ATOM 1894 C CA . GLN B 1 99 ? 19.214 15.417 13.825 1.00 12.69 98 GLN B CA 1
ATOM 1895 C C . GLN B 1 99 ? 17.765 14.937 14.003 1.00 11.70 98 GLN B C 1
ATOM 1896 O O . GLN B 1 99 ? 17.474 14.096 14.836 1.00 12.90 98 GLN B O 1
ATOM 1902 N N . VAL B 1 100 ? 16.885 15.460 13.162 1.00 12.22 99 VAL B N 1
ATOM 1903 C CA . VAL B 1 100 ? 15.450 15.229 13.223 1.00 11.76 99 VAL B CA 1
ATOM 1904 C C . VAL B 1 100 ? 14.984 14.594 11.933 1.00 12.37 99 VAL B C 1
ATOM 1905 O O . VAL B 1 100 ? 15.260 15.107 10.845 1.00 12.83 99 VAL B O 1
ATOM 1917 N N . VAL B 1 102 ? 11.335 12.857 10.112 1.00 14.28 101 VAL B N 1
ATOM 1918 C CA . VAL B 1 102 ? 9.861 12.690 10.184 1.00 15.32 101 VAL B CA 1
ATOM 1919 C C . VAL B 1 102 ? 9.489 11.766 9.020 1.00 15.67 101 VAL B C 1
ATOM 1920 O O . VAL B 1 102 ? 9.348 12.203 7.901 1.00 16.99 101 VAL B O 1
ATOM 1924 N N . LYS B 1 103 ? 9.371 10.482 9.335 1.00 19.32 102 LYS B N 1
ATOM 1925 C CA . LYS B 1 103 ? 9.319 9.437 8.314 1.00 21.94 102 LYS B CA 1
ATOM 1926 C C . LYS B 1 103 ? 8.055 9.580 7.508 1.00 21.66 102 LYS B C 1
ATOM 1927 O O . LYS B 1 103 ? 8.047 9.259 6.303 1.00 26.32 102 LYS B O 1
ATOM 1930 N N . GLY B 1 104 ? 6.988 10.062 8.131 1.00 19.07 103 GLY B N 1
ATOM 1931 C CA . GLY B 1 104 ? 5.729 10.125 7.407 1.00 23.51 103 GLY B CA 1
ATOM 1932 C C . GLY B 1 104 ? 5.515 11.217 6.355 1.00 23.14 103 GLY B C 1
ATOM 1933 O O . GLY B 1 104 ? 4.444 11.249 5.726 1.00 27.90 103 GLY B O 1
ATOM 1934 N N . VAL B 1 105 ? 6.472 12.144 6.191 1.00 20.78 104 VAL B N 1
ATOM 1935 C CA . VAL B 1 105 ? 6.301 13.327 5.352 1.00 19.06 104 VAL B CA 1
ATOM 1936 C C . VAL B 1 105 ? 7.518 13.614 4.465 1.00 18.61 104 VAL B C 1
ATOM 1937 O O . VAL B 1 105 ? 8.617 13.110 4.695 1.00 19.88 104 VAL B O 1
ATOM 1941 N N . ASP B 1 106 ? 7.301 14.436 3.457 1.00 18.06 105 ASP B N 1
ATOM 1942 C CA . ASP B 1 106 ? 8.363 14.866 2.587 1.00 19.35 105 ASP B CA 1
ATOM 1943 C C . ASP B 1 106 ? 9.401 15.744 3.284 1.00 16.28 105 ASP B C 1
ATOM 1944 O O . ASP B 1 106 ? 9.189 16.235 4.401 1.00 16.77 105 ASP B O 1
ATOM 1949 N N . PHE B 1 107 ? 10.559 15.884 2.641 1.00 16.96 106 PHE B N 1
ATOM 1950 C CA . PHE B 1 107 ? 11.678 16.522 3.295 1.00 16.16 106 PHE B CA 1
ATOM 1951 C C . PHE B 1 107 ? 11.416 17.992 3.626 1.00 14.97 106 PHE B C 1
ATOM 1952 O O . PHE B 1 107 ? 11.805 18.478 4.687 1.00 15.67 106 PHE B O 1
ATOM 1960 N N . ASP B 1 108 ? 10.761 18.718 2.737 1.00 15.63 107 ASP B N 1
ATOM 1961 C CA . ASP B 1 108 ? 10.487 20.124 3.000 1.00 17.66 107 ASP B CA 1
ATOM 1962 C C . ASP B 1 108 ? 9.573 20.253 4.224 1.00 15.85 107 ASP B C 1
ATOM 1963 O O . ASP B 1 108 ? 9.732 21.155 5.016 1.00 15.59 107 ASP B O 1
ATOM 1968 N N . THR B 1 109 ? 8.627 19.328 4.374 1.00 14.26 108 THR B N 1
ATOM 1969 C CA . THR B 1 109 ? 7.744 19.326 5.569 1.00 13.21 108 THR B CA 1
ATOM 1970 C C . THR B 1 109 ? 8.534 18.970 6.834 1.00 14.29 108 THR B C 1
ATOM 1971 O O . THR B 1 109 ? 8.401 19.616 7.869 1.00 13.06 108 THR B O 1
ATOM 1975 N N . ALA B 1 110 ? 9.400 17.962 6.725 1.00 13.79 109 ALA B N 1
ATOM 1976 C CA . ALA B 1 110 ? 10.278 17.591 7.841 1.00 13.01 109 ALA B CA 1
ATOM 1977 C C . ALA B 1 110 ? 1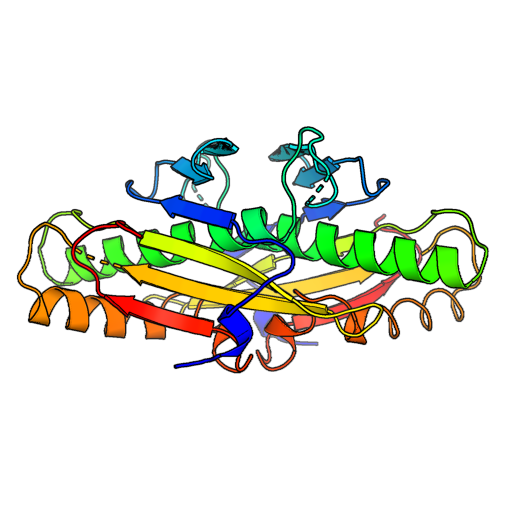1.146 18.792 8.286 1.00 13.42 109 ALA B C 1
ATOM 1978 O O . ALA B 1 110 ? 11.314 19.057 9.482 1.00 13.55 109 ALA B O 1
ATOM 1980 N N . LYS B 1 111 ? 1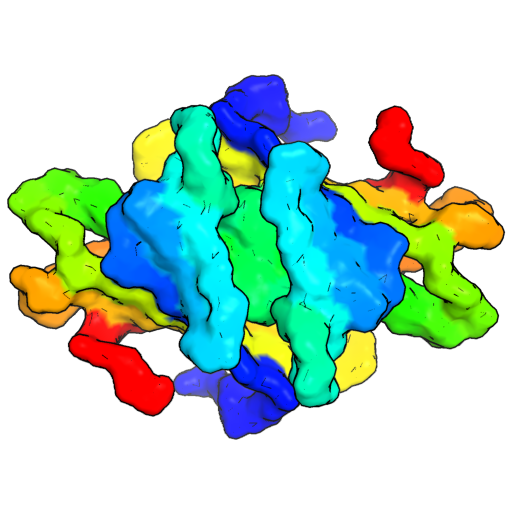1.640 19.541 7.325 1.00 13.53 110 LYS B N 1
ATOM 1981 C CA . LYS B 1 111 ? 12.469 20.730 7.600 1.00 14.73 110 LYS B CA 1
ATOM 1982 C C . LYS B 1 111 ? 11.633 21.791 8.308 1.00 13.35 110 LYS B C 1
ATOM 1983 O O . LYS B 1 111 ? 12.078 22.381 9.296 1.00 13.59 110 LYS B O 1
ATOM 1989 N N . ALA B 1 112 ? 10.394 21.982 7.844 1.00 13.47 111 ALA B N 1
ATOM 1990 C CA . ALA B 1 112 ? 9.501 22.949 8.454 1.00 13.61 111 ALA B CA 1
ATOM 1991 C C . ALA B 1 112 ? 9.220 22.590 9.908 1.00 12.32 111 ALA B C 1
ATOM 1992 O O . ALA B 1 112 ? 9.260 23.442 10.816 1.00 13.67 111 ALA B O 1
ATOM 1994 N N . PHE B 1 113 ? 8.959 21.313 10.148 1.00 12.28 112 PHE B N 1
ATOM 1995 C CA . PHE B 1 113 ? 8.718 20.852 11.519 1.00 11.91 112 PHE B CA 1
ATOM 1996 C C . PHE B 1 113 ? 9.950 21.004 12.408 1.00 11.69 112 PHE B C 1
ATOM 1997 O O . PHE B 1 113 ? 9.846 21.303 13.601 1.00 13.38 112 PHE B O 1
ATOM 2005 N N . THR B 1 114 ? 11.114 20.741 11.836 1.00 12.05 113 THR B N 1
ATOM 2006 C CA . THR B 1 114 ? 12.358 20.922 12.550 1.00 12.53 113 THR B CA 1
ATOM 2007 C C . THR B 1 114 ? 12.514 22.370 12.986 1.00 12.62 113 THR B C 1
ATOM 2008 O O . THR B 1 114 ? 12.913 22.641 14.126 1.00 13.31 113 THR B O 1
ATOM 2012 N N . ASN B 1 115 ? 12.229 23.300 12.082 1.00 12.79 114 ASN B N 1
ATOM 2013 C CA . ASN B 1 115 ? 12.315 24.716 12.427 1.00 13.97 114 ASN B CA 1
ATOM 2014 C C . ASN B 1 115 ? 11.349 25.044 13.578 1.00 15.44 114 ASN B C 1
ATOM 2015 O O . ASN B 1 115 ? 11.676 25.792 14.502 1.00 17.08 114 ASN B O 1
ATOM 2020 N N . GLU B 1 116 ? 10.136 24.501 13.528 1.00 14.60 115 GLU B N 1
ATOM 2021 C CA . GLU B 1 116 ? 9.194 24.765 14.600 1.00 15.26 115 GLU B CA 1
ATOM 2022 C C . GLU B 1 116 ? 9.667 24.236 15.943 1.00 12.81 115 GLU B C 1
ATOM 2023 O O . GLU B 1 116 ? 9.537 24.929 16.962 1.00 15.26 115 GLU B O 1
ATOM 2029 N N . ILE B 1 117 ? 10.184 23.001 16.003 1.00 13.01 116 ILE B N 1
ATOM 2030 C CA . ILE B 1 117 ? 10.603 22.462 17.271 1.00 13.21 116 ILE B CA 1
ATOM 2031 C C . ILE B 1 117 ? 11.880 23.128 17.802 1.00 13.72 116 ILE B C 1
ATOM 2032 O O . ILE B 1 117 ? 12.029 23.247 19.006 1.00 15.13 116 ILE B O 1
ATOM 2037 N N . GLU B 1 118 ? 12.762 23.568 16.909 1.00 14.57 117 GLU B N 1
ATOM 2038 C CA . GLU B 1 118 ? 13.994 24.267 17.323 1.00 14.73 117 GLU B CA 1
ATOM 2039 C C . GLU B 1 118 ? 13.613 25.497 18.154 1.00 15.48 117 GLU B C 1
ATOM 2040 O O . GLU B 1 118 ? 14.255 25.818 19.161 1.00 16.44 117 GLU B O 1
ATOM 2046 N N . ASN B 1 119 ? 12.533 26.168 17.725 1.00 15.16 118 ASN B N 1
ATOM 2047 C CA . ASN B 1 119 ? 12.075 27.394 18.378 1.00 15.50 118 ASN B CA 1
ATOM 2048 C C . ASN B 1 119 ? 11.255 27.186 19.662 1.00 15.49 118 ASN B C 1
ATOM 2049 O O . ASN B 1 119 ? 11.047 28.138 20.391 1.00 21.24 118 ASN B O 1
ATOM 2054 N N . ARG B 1 120 ? 10.752 25.981 19.891 1.00 14.30 119 ARG B N 1
ATOM 2055 C CA . ARG B 1 120 ? 9.830 25.702 20.994 1.00 15.14 119 ARG B CA 1
ATOM 2056 C C . ARG B 1 120 ? 10.418 24.816 22.073 1.00 14.14 119 ARG B C 1
ATOM 2057 O O . ARG B 1 120 ? 10.060 24.938 23.245 1.00 14.81 119 ARG B O 1
ATOM 2065 N N . CYS B 1 121 ? 11.335 23.919 21.708 1.00 14.24 120 CYS B N 1
ATOM 2066 C CA . CYS B 1 121 ? 11.869 22.960 22.667 1.00 14.89 120 CYS B CA 1
ATOM 2067 C C . CYS B 1 121 ? 12.650 23.673 23.784 1.00 14.21 120 CYS B C 1
ATOM 2068 O O . CYS B 1 121 ? 13.601 24.399 23.497 1.00 14.11 120 CYS B O 1
ATOM 2071 N N . PRO B 1 122 ? 12.243 23.496 25.036 1.00 14.21 121 PRO B N 1
ATOM 2072 C CA . PRO B 1 122 ? 12.972 24.184 26.105 1.00 14.46 121 PRO B CA 1
ATOM 2073 C C . PRO B 1 122 ? 14.486 23.954 26.166 1.00 12.34 121 PRO B C 1
ATOM 2074 O O . PRO B 1 122 ? 15.212 24.881 26.453 1.00 15.22 121 PRO B O 1
ATOM 2078 N N . VAL B 1 123 ? 14.945 22.719 25.943 1.00 13.42 122 VAL B N 1
ATOM 2079 C CA . VAL B 1 123 ? 16.392 22.469 26.016 1.00 12.38 122 VAL B CA 1
ATOM 2080 C C . VAL B 1 123 ? 17.082 23.168 24.835 1.00 13.17 122 VAL B C 1
ATOM 2081 O O . VAL B 1 123 ? 18.171 23.736 24.988 1.00 13.35 122 VAL B O 1
ATOM 2085 N N . SER B 1 124 ? 16.479 23.092 23.647 1.00 13.23 123 SER B N 1
ATOM 2086 C CA A SER B 1 124 ? 16.997 23.846 22.493 0.50 11.96 123 SER B CA 1
ATOM 2087 C CA B SER B 1 124 ? 16.943 23.801 22.492 0.50 12.53 123 SER B CA 1
ATOM 2088 C C . SER B 1 124 ? 17.123 25.309 22.791 1.00 13.19 123 SER B C 1
ATOM 2089 O O . SER B 1 124 ? 18.147 25.904 22.453 1.00 15.08 123 SER B O 1
ATOM 2094 N N . LYS B 1 125 ? 16.110 25.898 23.415 1.00 14.41 124 LYS B N 1
ATOM 2095 C CA . LYS B 1 125 ? 16.179 27.311 23.743 1.00 13.94 124 LYS B CA 1
ATOM 2096 C C . LYS B 1 125 ? 17.329 27.604 24.719 1.00 13.59 124 LYS B C 1
ATOM 2097 O O . LYS B 1 125 ? 18.003 28.658 24.603 1.00 16.57 124 LYS B O 1
ATOM 2103 N N . LEU B 1 126 ? 17.551 26.721 25.700 1.00 14.59 125 LEU B N 1
ATOM 2104 C CA . LEU B 1 126 ? 18.670 26.931 26.637 1.00 13.26 125 LEU B CA 1
ATOM 2105 C C . LEU B 1 126 ? 20.009 26.976 25.913 1.00 13.76 125 LEU B C 1
ATOM 2106 O O . LEU B 1 126 ? 20.944 27.635 26.338 1.00 15.77 125 LEU B O 1
ATOM 2111 N N . LEU B 1 127 ? 20.112 26.171 24.860 1.00 14.38 126 LEU B N 1
ATOM 2112 C CA . LEU B 1 127 ? 21.383 26.011 24.120 1.00 14.24 126 LEU B CA 1
ATOM 2113 C C . LEU B 1 127 ? 21.566 27.027 22.995 1.00 14.52 126 LEU B C 1
ATOM 2114 O O . LEU B 1 127 ? 22.672 27.129 22.442 1.00 16.66 126 LEU B O 1
ATOM 2119 N N . LYS B 1 128 ? 20.522 27.784 22.658 1.00 15.99 127 LYS B N 1
ATOM 2120 C CA . LYS B 1 128 ? 20.532 28.683 21.507 1.00 19.75 127 LYS B CA 1
ATOM 2121 C C . LYS B 1 128 ? 21.762 29.584 21.442 1.00 19.14 127 LYS B C 1
ATOM 2122 O O . LYS B 1 128 ? 22.400 29.683 20.407 1.00 23.65 127 LYS B O 1
ATOM 2128 N N . ASN B 1 129 ? 22.096 30.198 22.564 1.00 17.08 128 ASN B N 1
ATOM 2129 C CA . ASN B 1 129 ? 23.153 31.191 22.610 1.00 17.45 128 ASN B CA 1
ATOM 2130 C C . ASN B 1 129 ? 24.518 30.651 23.040 1.00 16.07 128 ASN B C 1
ATOM 2131 O O . ASN B 1 129 ? 25.420 31.425 23.329 1.00 19.06 128 ASN B O 1
ATOM 2136 N N . SER B 1 130 ? 24.657 29.327 23.058 1.00 14.31 129 SER B N 1
ATOM 2137 C CA . SER B 1 130 ? 25.882 28.685 23.456 1.00 15.13 129 SER B CA 1
ATOM 2138 C C . SER B 1 130 ? 26.995 28.791 22.413 1.00 12.68 129 SER B C 1
ATOM 2139 O O . SER B 1 130 ? 28.176 28.618 22.745 1.00 16.25 129 SER B O 1
ATOM 2142 N N . GLY B 1 131 ? 26.616 28.964 21.157 1.00 13.97 130 GLY B N 1
ATOM 2143 C CA . GLY B 1 131 ? 27.547 28.881 20.040 1.00 13.97 130 GLY B CA 1
ATOM 2144 C C . GLY B 1 131 ? 27.983 27.481 19.672 1.00 14.38 130 GLY B C 1
ATOM 2145 O O . GLY B 1 131 ? 28.820 27.315 18.778 1.00 14.58 130 GLY B O 1
ATOM 2146 N N . ASN B 1 132 ? 27.456 26.488 20.386 1.00 13.04 131 ASN B N 1
ATOM 2147 C CA . ASN B 1 132 ? 27.899 25.088 20.267 1.00 12.01 131 ASN B CA 1
ATOM 2148 C C . ASN B 1 132 ? 26.832 24.107 19.834 1.00 12.71 131 ASN B C 1
ATOM 2149 O O . ASN B 1 132 ? 27.042 22.912 19.899 1.00 14.22 131 ASN B O 1
ATOM 2154 N N . TYR B 1 133 ? 25.643 24.626 19.482 1.00 12.58 132 TYR B N 1
ATOM 2155 C CA . TYR B 1 133 ? 24.486 23.786 19.198 1.00 12.22 132 TYR B CA 1
ATOM 2156 C C . TYR B 1 133 ? 23.998 24.043 17.770 1.00 11.55 132 TYR B C 1
ATOM 2157 O O . TYR B 1 133 ? 23.762 25.169 17.345 1.00 14.69 132 TYR B O 1
ATOM 2166 N N . THR B 1 134 ? 23.881 22.950 17.033 1.00 11.77 133 THR B N 1
ATOM 2167 C CA . THR B 1 134 ? 23.349 22.922 15.674 1.00 12.56 133 THR B CA 1
ATOM 2168 C C . THR B 1 134 ? 22.267 21.847 15.569 1.00 12.80 133 THR B C 1
ATOM 2169 O O . THR B 1 134 ? 22.224 20.908 16.349 1.00 12.42 133 THR B O 1
ATOM 2173 N N . ILE B 1 135 ? 21.394 22.020 14.585 1.00 13.93 134 ILE B N 1
ATOM 2174 C CA . ILE B 1 135 ? 20.260 21.136 14.346 1.00 13.74 134 ILE B CA 1
ATOM 2175 C C . ILE B 1 135 ? 20.053 21.042 12.834 1.00 12.64 134 ILE B C 1
ATOM 2176 O O . ILE B 1 135 ? 20.194 22.023 12.090 1.00 16.02 134 ILE B O 1
ATOM 2181 N N . GLU B 1 136 ? 19.751 19.835 12.394 1.00 11.60 135 GLU B N 1
ATOM 2182 C CA . GLU B 1 136 ? 19.495 19.558 10.975 1.00 13.61 135 GLU B CA 1
ATOM 2183 C C . GLU B 1 136 ? 18.390 18.508 10.833 1.00 13.01 135 GLU B C 1
ATOM 2184 O O . GLU B 1 136 ? 18.105 17.763 11.757 1.00 12.97 135 GLU B O 1
ATOM 2190 N N . THR B 1 137 ? 17.780 18.501 9.658 1.00 12.82 136 THR B N 1
ATOM 2191 C CA . THR B 1 137 ? 16.802 17.517 9.257 1.00 13.15 136 THR B CA 1
ATOM 2192 C C . THR B 1 137 ? 17.473 16.458 8.405 1.00 12.12 136 THR B C 1
ATOM 2193 O O . THR B 1 137 ? 18.289 16.782 7.544 1.00 14.41 136 THR B O 1
ATOM 2197 N N . VAL B 1 138 ? 17.171 15.196 8.707 1.00 12.61 137 VAL B N 1
ATOM 2198 C CA . VAL B 1 138 ? 17.766 14.039 8.032 1.00 12.72 137 VAL B CA 1
ATOM 2199 C C . VAL B 1 138 ? 16.694 13.069 7.594 1.00 13.46 137 VAL B C 1
ATOM 2200 O O . VAL B 1 138 ? 15.542 13.158 8.023 1.00 14.74 137 VAL B O 1
ATOM 2204 N N . THR B 1 139 ? 17.094 12.119 6.761 1.00 15.35 138 THR B N 1
ATOM 2205 C CA . THR B 1 139 ? 16.218 11.035 6.396 1.00 15.48 138 THR B CA 1
ATOM 2206 C C . THR B 1 139 ? 16.548 9.690 7.032 1.00 18.14 138 THR B C 1
ATOM 2207 O O . THR B 1 139 ? 15.732 8.759 6.982 1.00 24.91 138 THR B O 1
ATOM 2211 N N . ASP B 1 140 ? 17.715 9.585 7.655 1.00 16.78 139 ASP B N 1
ATOM 2212 C CA . ASP B 1 140 ? 18.059 8.440 8.476 1.00 18.20 139 ASP B CA 1
ATOM 2213 C C . ASP B 1 140 ? 19.217 8.859 9.389 1.00 15.73 139 ASP B C 1
ATOM 2214 O O . ASP B 1 140 ? 19.660 10.029 9.354 1.00 15.25 139 ASP B O 1
ATOM 2219 N N . PHE B 1 141 ? 19.663 7.931 10.216 1.00 16.04 140 PHE B N 1
ATOM 2220 C CA . PHE B 1 141 ? 20.753 8.140 11.149 1.00 15.51 140 PHE B CA 1
ATOM 2221 C C . PHE B 1 141 ? 22.057 7.450 10.743 1.00 16.82 140 PHE B C 1
ATOM 2222 O O . PHE B 1 141 ? 22.845 7.041 11.600 1.00 16.50 140 PHE B O 1
ATOM 2230 N N . LYS B 1 142 ? 22.328 7.379 9.436 1.00 18.51 141 LYS B N 1
ATOM 2231 C CA . LYS B 1 142 ? 23.630 6.865 9.002 1.00 22.13 141 LYS B CA 1
ATOM 2232 C C . LYS B 1 142 ? 24.713 7.866 9.347 1.00 25.37 141 LYS B C 1
ATOM 2233 O O . LYS B 1 142 ? 24.495 9.107 9.445 1.00 29.39 141 LYS B O 1
ATOM 2239 N N . ASP B 1 143 ? 25.896 7.340 9.557 1.00 26.99 142 ASP B N 1
ATOM 2240 C CA . ASP B 1 143 ? 27.088 8.202 9.800 1.00 35.29 142 ASP B CA 1
ATOM 2241 C C . ASP B 1 143 ? 26.986 9.142 11.026 1.00 38.79 142 ASP B C 1
ATOM 2242 O O . ASP B 1 143 ? 26.325 8.822 12.034 1.00 32.17 142 ASP B O 1
#

InterPro domains:
  IPR003718 OsmC/Ohr conserved domain [PF02566] (42-132)
  IPR015946 K homology domain-like, alpha/beta [G3DSA:3.30.300.20] (1-142)
  IPR019953 Organic hydroperoxide resistance protein famiy [PTHR33797] (9-134)
  IPR036102 OsmC/Ohr superfamily [SSF82784] (8-135)

Nearest PDB structures (foldseek):
  2ql8-assembly1_B  TM=1.003E+00  e=2.274E-28  Lacticaseibacillus paracasei ATCC 334
  2bjo-assembly1_B  TM=8.511E-01  e=1.810E-10  Bacillus subtilis
  4xx2-assembly1_A  TM=8.655E-01  e=7.564E-10  Xylella fastidiosa 9a5c
  6ed0-assembly1_A  TM=8.308E-01  e=5.121E-10  Chromobacterium violaceum ATCC 12472
  1usp-assembly1_B  TM=8.570E-01  e=5.318E-09  Deinococcus radiodurans R1 = ATCC 13939 = DSM 20539

Organism: Lacticaseibacillus paracasei (strain ATCC 334 / BCRC 17002 / CCUG 31169 / CIP 107868 / KCTC 3260 / NRRL B-441) (NCBI:txid321967)

B-factor: mean 22.77, std 10.75, range [10.21, 64.44]

Foldseek 3Di:
DPCVPVDDPDDWDKDDDDDQQAWIDTVVDDIWGGHPVPPDDTHDPQVVLQVLQQVLLLVLLCVVCVVVVHHRFKGKGKHKDWDDDVVGIDIAIEMEMGPPDDQVVRQVSQVVSCVVRVSSVVCVPVVRYYYYYDNDPD/DPCCPPDDPDDWDKDDDDDQQAWIDTVVDDIWGHHPVPPDDTHYPQVVLQVVQQVLLLV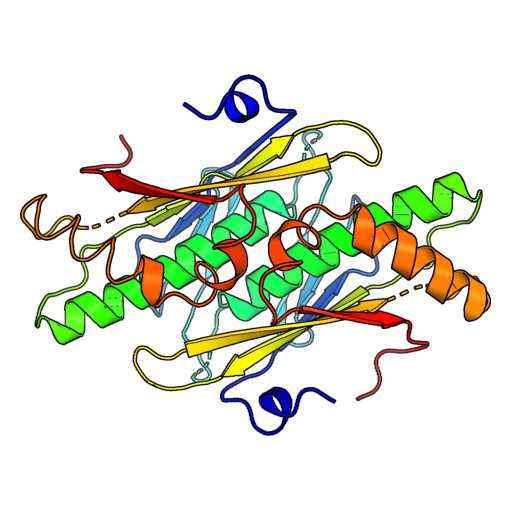LLCVVCVVVVHHRAKGKGKHWDWDDDVVGIDIAIEMEMGQVDDQVVRQVSQVRSCVPRVSSVVCVPVVRYYYYYDNDPDD

Secondary structure (DSSP, 8-state):
--GGGSS-SEEEEEEE-S-SSEEEE-TTS-EEEE------S-B-HHHHHHHHHHHHHHHHHHHHHHHTT------EEEEEEEEEETTEEEEEEEEE--TTS-HHHHHHHHHHHHHH-HHHHHHTTSS-EEEE--S---/--GGGSS-SEEEEEEE-S-SSEEEE-TTS-EEEE------S-B-HHHHHHHHHHHHHHHHHHHHHHHTT------EEEEEEEEEETTEEEEEEEEE--TTS-HHHHHHHHHHHHHH-HHHHHHGGGS-EEEE--SS---